Protein AF-A0A527GIJ6-F1 (afdb_monomer)

Radius of gyration: 22.32 Å; Cα contacts (8 Å, |Δi|>4): 358; chains: 1; bounding box: 53×42×67 Å

pLDDT: mean 86.01, std 16.56, range [29.38, 98.44]

Structure (mmCIF, N/CA/C/O backbone):
data_AF-A0A527GIJ6-F1
#
_entry.id   AF-A0A527GIJ6-F1
#
loop_
_atom_site.group_PDB
_atom_site.id
_atom_site.type_symbol
_atom_site.label_atom_id
_atom_site.label_alt_id
_atom_site.label_comp_id
_atom_site.label_asym_id
_atom_site.label_entity_id
_atom_site.label_seq_id
_atom_site.pdbx_PDB_ins_code
_atom_site.Cartn_x
_atom_site.Cartn_y
_atom_site.Cartn_z
_atom_site.occupancy
_atom_site.B_iso_or_equiv
_atom_site.auth_seq_id
_atom_site.auth_comp_id
_atom_site.auth_asym_id
_atom_site.auth_atom_id
_atom_site.pdbx_PDB_model_num
ATOM 1 N N . SER A 1 1 ? 11.544 22.907 30.492 1.00 47.41 1 SER A N 1
ATOM 2 C CA . SER A 1 1 ? 10.461 22.679 29.517 1.00 47.41 1 SER A CA 1
ATOM 3 C C . SER A 1 1 ? 11.012 22.972 28.131 1.00 47.41 1 SER A C 1
ATOM 5 O O . SER A 1 1 ? 11.390 24.111 27.928 1.00 47.41 1 SER A O 1
ATOM 7 N N . GLN A 1 2 ? 11.192 21.934 27.294 1.00 32.53 2 GLN A N 1
ATOM 8 C CA . GLN A 1 2 ? 11.635 21.907 25.867 1.00 32.53 2 GLN A CA 1
ATOM 9 C C . GLN A 1 2 ? 12.484 20.662 25.495 1.00 32.53 2 GLN A C 1
ATOM 11 O O . GLN A 1 2 ? 13.021 20.587 24.397 1.00 32.53 2 GLN A O 1
ATOM 16 N N . ARG A 1 3 ? 12.573 19.634 26.354 1.00 29.38 3 ARG A N 1
ATOM 17 C CA . ARG A 1 3 ? 13.343 18.400 26.074 1.00 29.38 3 ARG A CA 1
ATOM 18 C C . ARG A 1 3 ? 12.518 17.123 25.851 1.00 29.38 3 ARG A C 1
ATOM 20 O O . ARG A 1 3 ? 13.095 16.048 25.809 1.00 29.38 3 ARG A O 1
ATOM 27 N N . SER A 1 4 ? 11.202 17.224 25.661 1.00 37.31 4 SER A N 1
ATOM 28 C CA . SER A 1 4 ? 10.318 16.040 25.656 1.00 37.31 4 SER A CA 1
ATOM 29 C C . SER A 1 4 ? 9.443 15.883 24.407 1.00 37.31 4 SER A C 1
ATOM 31 O O . SER A 1 4 ? 8.419 15.226 24.479 1.00 37.31 4 SER A O 1
ATOM 33 N N . LYS A 1 5 ? 9.815 16.469 23.260 1.00 31.78 5 LYS A N 1
ATOM 34 C CA . LYS A 1 5 ? 9.079 16.271 21.988 1.00 31.78 5 LYS A CA 1
ATOM 35 C C . LYS A 1 5 ? 9.903 15.637 20.859 1.00 31.78 5 LYS A C 1
ATOM 37 O O . LYS A 1 5 ? 9.423 15.553 19.738 1.00 31.78 5 LYS A O 1
ATOM 42 N N . ALA A 1 6 ? 11.126 15.186 21.140 1.00 30.14 6 ALA A N 1
ATOM 43 C CA . ALA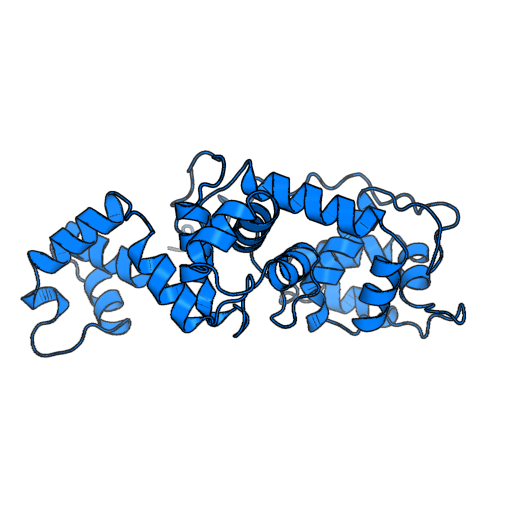 A 1 6 ? 12.019 14.616 20.127 1.00 30.14 6 ALA A CA 1
ATOM 44 C C . ALA A 1 6 ? 12.120 13.078 20.161 1.00 30.14 6 ALA A C 1
ATOM 46 O O . ALA A 1 6 ? 12.771 12.509 19.292 1.00 30.14 6 ALA A O 1
ATOM 47 N N . THR A 1 7 ? 11.487 12.397 21.125 1.00 31.06 7 THR A N 1
ATOM 48 C CA . THR A 1 7 ? 11.769 10.970 21.385 1.00 31.06 7 THR A CA 1
ATOM 49 C C . THR A 1 7 ? 10.651 10.004 20.971 1.00 31.06 7 THR A C 1
ATOM 51 O O . THR A 1 7 ? 10.870 8.802 20.981 1.00 31.06 7 THR A O 1
ATOM 54 N N . GLU A 1 8 ? 9.483 10.479 20.531 1.00 30.47 8 GLU A N 1
ATOM 55 C CA . GLU A 1 8 ? 8.369 9.591 20.128 1.00 30.47 8 GLU A CA 1
ATOM 56 C C . GLU A 1 8 ? 8.255 9.347 18.614 1.00 30.47 8 GLU A C 1
ATOM 58 O O . GLU A 1 8 ? 7.493 8.488 18.187 1.00 30.47 8 GLU A O 1
ATOM 63 N N . ALA A 1 9 ? 9.060 10.018 17.783 1.00 29.44 9 ALA A N 1
ATOM 64 C CA . ALA A 1 9 ? 9.029 9.839 16.325 1.00 29.44 9 ALA A CA 1
ATOM 65 C C . ALA A 1 9 ? 10.059 8.823 15.784 1.00 29.44 9 ALA A C 1
ATOM 67 O O . ALA A 1 9 ? 10.205 8.685 14.572 1.00 29.44 9 ALA A O 1
ATOM 68 N N . GLN A 1 10 ? 10.800 8.121 16.650 1.00 30.56 10 GLN A N 1
ATOM 69 C CA . GLN A 1 10 ? 11.914 7.254 16.229 1.00 30.56 10 GLN A CA 1
ATOM 70 C C . GLN A 1 10 ? 11.666 5.746 16.385 1.00 30.56 10 GLN A C 1
ATOM 72 O O . GLN A 1 10 ? 12.521 4.963 15.985 1.00 30.56 10 GLN A O 1
ATOM 77 N N . HIS A 1 11 ? 10.501 5.306 16.874 1.00 30.59 11 HIS A N 1
ATOM 78 C CA . HIS A 1 11 ? 10.275 3.882 17.175 1.00 30.59 11 HIS A CA 1
ATOM 79 C C . HIS A 1 11 ? 9.484 3.086 16.109 1.00 30.59 11 HIS A C 1
ATOM 81 O O . HIS A 1 11 ? 9.112 1.940 16.346 1.00 30.59 11 HIS A O 1
ATOM 87 N N . LEU A 1 12 ? 9.276 3.654 14.913 1.00 32.75 12 LEU A N 1
ATOM 88 C CA . LEU A 1 12 ? 8.696 2.961 13.744 1.00 32.75 12 LEU A CA 1
ATOM 89 C C . LEU A 1 12 ? 9.644 2.891 12.527 1.00 32.75 12 LEU A C 1
ATOM 91 O O . LEU A 1 12 ? 9.249 2.462 11.449 1.00 32.75 12 LEU A O 1
ATOM 95 N N . LEU A 1 13 ? 10.924 3.251 12.683 1.00 32.59 13 LEU A N 1
ATOM 96 C CA . LEU A 1 13 ? 11.928 3.190 11.603 1.00 32.59 13 LEU A CA 1
ATOM 97 C C . LEU A 1 13 ? 12.611 1.811 11.449 1.00 32.59 13 LEU A C 1
ATOM 99 O O . LEU A 1 13 ? 13.600 1.675 10.729 1.00 32.59 13 LEU A O 1
ATOM 103 N N . GLY A 1 14 ? 12.072 0.777 12.098 1.00 31.88 14 GLY A N 1
ATOM 104 C CA . GLY A 1 14 ? 12.688 -0.547 12.224 1.00 31.88 14 GLY A CA 1
ATOM 105 C C . GLY A 1 14 ? 12.592 -1.477 11.012 1.00 31.88 14 GLY A C 1
ATOM 106 O O . GLY A 1 14 ? 13.098 -2.588 11.093 1.00 31.88 14 GLY A O 1
ATOM 107 N N . VAL A 1 15 ? 11.991 -1.050 9.898 1.00 37.53 15 VAL A N 1
ATOM 108 C CA . VAL A 1 15 ? 12.129 -1.731 8.598 1.00 37.53 15 VAL A CA 1
ATOM 109 C C . VAL A 1 15 ? 12.285 -0.677 7.504 1.00 37.53 15 VAL A C 1
ATOM 111 O O . VAL A 1 15 ? 11.494 -0.568 6.571 1.00 37.53 15 VAL A O 1
ATOM 114 N N . THR A 1 16 ? 13.308 0.166 7.631 1.00 32.50 16 THR A N 1
ATOM 115 C CA . THR A 1 16 ? 13.836 0.823 6.434 1.00 32.50 16 THR A CA 1
ATOM 116 C C . THR A 1 16 ? 14.466 -0.280 5.577 1.00 32.50 16 THR A C 1
ATOM 118 O O . THR A 1 16 ? 15.325 -1.008 6.083 1.00 32.50 16 THR A O 1
ATOM 121 N N . PRO A 1 17 ? 14.046 -0.475 4.310 1.00 39.06 17 PRO A N 1
ATOM 122 C CA . PRO A 1 17 ? 14.784 -1.343 3.407 1.00 39.06 17 PRO A CA 1
ATOM 123 C C . PRO A 1 17 ? 16.226 -0.853 3.422 1.00 39.06 17 PRO A C 1
ATOM 125 O O . PRO A 1 17 ? 16.475 0.338 3.220 1.00 39.06 17 PRO A O 1
ATOM 128 N N . LYS A 1 18 ? 17.162 -1.749 3.736 1.00 32.75 18 LYS A N 1
ATOM 129 C CA . LYS A 1 18 ? 18.592 -1.464 3.683 1.00 32.75 18 LYS A CA 1
ATOM 130 C C . LYS A 1 18 ? 18.876 -0.876 2.301 1.00 32.75 18 LYS A C 1
ATOM 132 O O . LYS A 1 18 ? 18.749 -1.584 1.307 1.00 32.75 18 LYS A O 1
ATOM 137 N N . ILE A 1 19 ? 19.182 0.421 2.244 1.00 39.72 19 ILE A N 1
ATOM 138 C CA . ILE A 1 19 ? 19.511 1.091 0.987 1.00 39.72 19 ILE A CA 1
ATOM 139 C C . ILE A 1 19 ? 20.817 0.457 0.514 1.00 39.72 19 ILE A C 1
ATOM 141 O O . ILE A 1 19 ? 21.872 0.636 1.127 1.00 39.72 19 ILE A O 1
ATOM 145 N N . GLU A 1 20 ? 20.708 -0.374 -0.519 1.00 42.19 20 GLU A N 1
ATOM 146 C CA . GLU A 1 20 ? 21.850 -0.908 -1.247 1.00 42.19 20 GLU A CA 1
ATOM 147 C C . GLU A 1 20 ? 22.724 0.254 -1.759 1.00 42.19 20 GLU A C 1
ATOM 149 O O . GLU A 1 20 ? 22.216 1.362 -1.963 1.00 42.19 20 GLU A O 1
ATOM 154 N N . PRO A 1 21 ? 24.048 0.048 -1.920 1.00 43.47 21 PRO A N 1
ATOM 155 C CA . PRO A 1 21 ? 24.952 1.072 -2.445 1.00 43.47 21 PRO A CA 1
ATOM 156 C C . PRO A 1 21 ? 24.403 1.702 -3.732 1.00 43.47 21 PRO A C 1
ATOM 158 O O . PRO A 1 21 ? 23.656 1.048 -4.456 1.00 43.47 21 PRO A O 1
ATOM 161 N N . ALA A 1 22 ? 24.790 2.962 -3.992 1.00 52.88 22 ALA A N 1
ATOM 162 C CA . ALA A 1 22 ? 24.295 3.783 -5.103 1.00 52.88 22 ALA A CA 1
ATOM 163 C C . ALA A 1 22 ? 24.039 2.940 -6.369 1.00 52.88 22 ALA A C 1
ATOM 165 O O . ALA A 1 22 ? 24.936 2.168 -6.737 1.00 52.88 22 ALA A O 1
ATOM 166 N N . PRO A 1 23 ? 22.848 3.055 -7.001 1.00 54.97 23 PRO A N 1
ATOM 167 C CA . PRO A 1 23 ? 22.459 2.185 -8.103 1.00 54.97 23 PRO A CA 1
ATOM 168 C C . PRO A 1 23 ? 23.575 2.179 -9.140 1.00 54.97 23 PRO A C 1
ATOM 170 O O . PRO A 1 23 ? 23.955 3.233 -9.649 1.00 54.97 23 PRO A O 1
ATOM 173 N N . ARG A 1 24 ? 24.155 1.010 -9.420 1.00 60.31 24 ARG A N 1
ATOM 174 C CA . ARG A 1 24 ? 24.939 0.868 -10.643 1.00 60.31 24 ARG A CA 1
ATOM 175 C C . ARG A 1 24 ? 23.915 0.792 -11.770 1.00 60.31 24 ARG A C 1
ATOM 177 O O . ARG A 1 24 ? 23.144 -0.166 -11.742 1.00 60.31 24 ARG A O 1
ATOM 184 N N . PRO A 1 25 ? 23.898 1.757 -12.707 1.00 66.50 25 PRO A N 1
ATOM 185 C CA . PRO A 1 25 ? 22.927 1.746 -13.789 1.00 66.50 25 PRO A CA 1
ATOM 186 C C . PRO A 1 25 ? 23.021 0.433 -14.554 1.00 66.50 25 PRO A C 1
ATOM 188 O O . PRO A 1 25 ? 24.131 -0.039 -14.845 1.00 66.50 25 PRO A O 1
ATOM 191 N N . SER A 1 26 ? 21.878 -0.156 -14.886 1.00 69.81 26 SER A N 1
ATOM 192 C CA . SER A 1 26 ? 21.863 -1.369 -15.691 1.00 69.81 26 SER A CA 1
ATOM 193 C C . SER A 1 26 ? 22.393 -1.098 -17.100 1.00 69.81 26 SER A C 1
ATOM 195 O O . SER A 1 26 ? 21.892 -0.208 -17.797 1.00 69.81 26 SER A O 1
ATOM 197 N N . PRO A 1 27 ? 23.381 -1.873 -17.587 1.00 68.56 27 PRO A N 1
ATOM 198 C CA . PRO A 1 27 ? 23.822 -1.749 -18.966 1.00 68.56 27 PRO A CA 1
ATOM 199 C C . PRO A 1 27 ? 22.666 -2.097 -19.914 1.00 68.56 27 PRO A C 1
ATOM 201 O O . PRO A 1 27 ? 22.163 -3.218 -19.903 1.00 68.56 27 PRO A O 1
ATOM 204 N N . GLY A 1 28 ? 22.260 -1.144 -20.756 1.00 79.50 28 GLY A N 1
ATOM 205 C CA . GLY A 1 28 ? 21.300 -1.393 -21.836 1.00 79.50 28 GLY A CA 1
ATOM 206 C C . GLY A 1 28 ? 19.825 -1.421 -21.429 1.00 79.50 28 GLY A C 1
ATOM 207 O O . GLY A 1 28 ? 19.026 -1.994 -22.168 1.00 79.50 28 GLY A O 1
ATOM 208 N N . ILE A 1 29 ? 19.445 -0.815 -20.296 1.00 89.88 29 ILE A N 1
ATOM 209 C CA . ILE A 1 29 ? 18.028 -0.574 -19.993 1.00 89.88 29 ILE A CA 1
ATOM 210 C C . ILE A 1 29 ? 17.414 0.374 -21.036 1.00 89.88 29 ILE A C 1
ATOM 212 O O . ILE A 1 29 ? 17.979 1.410 -21.392 1.00 89.88 29 ILE A O 1
ATOM 216 N N . THR A 1 30 ? 16.251 0.000 -21.552 1.00 91.38 30 THR A N 1
ATOM 217 C CA . THR A 1 30 ? 15.462 0.759 -22.528 1.00 91.38 30 THR A CA 1
ATOM 218 C C . THR A 1 30 ? 14.009 0.801 -22.071 1.00 91.38 30 THR A C 1
ATOM 220 O O . THR A 1 30 ? 13.648 0.194 -21.067 1.00 91.38 30 THR A O 1
ATOM 223 N N . TRP A 1 31 ? 13.143 1.518 -22.787 1.00 91.56 31 TRP A N 1
ATOM 224 C CA . TRP A 1 31 ? 11.742 1.648 -22.378 1.00 91.56 31 TRP A CA 1
ATOM 225 C C . TRP A 1 31 ? 10.968 0.314 -22.396 1.00 91.56 31 TRP A C 1
ATOM 227 O O . TRP A 1 31 ? 9.979 0.189 -21.675 1.00 91.56 31 TRP A O 1
ATOM 237 N N . ASN A 1 32 ? 11.413 -0.677 -23.183 1.00 91.50 32 ASN A N 1
ATOM 238 C CA . ASN A 1 32 ? 10.747 -1.972 -23.359 1.00 91.50 32 ASN A CA 1
ATOM 239 C C . ASN A 1 32 ? 11.660 -3.203 -23.235 1.00 91.50 32 ASN A C 1
ATOM 241 O O . ASN A 1 32 ? 11.289 -4.288 -23.686 1.00 91.50 32 ASN A O 1
ATOM 245 N N . GLY A 1 33 ? 12.856 -3.055 -22.676 1.00 90.81 33 GLY A N 1
ATOM 246 C CA . GLY A 1 33 ? 13.803 -4.156 -22.581 1.00 90.81 33 GLY A CA 1
ATOM 247 C C . GLY A 1 33 ? 15.040 -3.804 -21.771 1.00 90.81 33 GLY A C 1
ATOM 248 O O . GLY A 1 33 ? 15.299 -2.640 -21.477 1.00 90.81 33 GLY A O 1
ATOM 249 N N . GLY A 1 34 ? 15.830 -4.826 -21.456 1.00 91.75 34 GLY A N 1
ATOM 250 C CA . GLY A 1 34 ? 16.886 -4.752 -20.449 1.00 91.75 34 GLY A CA 1
ATOM 251 C C . GLY A 1 34 ? 16.426 -5.378 -19.132 1.00 91.75 34 GLY A C 1
ATOM 252 O O . GLY A 1 34 ? 15.271 -5.770 -18.978 1.00 91.75 34 GLY A O 1
ATOM 253 N N . SER A 1 35 ? 17.357 -5.543 -18.196 1.00 93.12 35 SER A N 1
ATOM 254 C CA . SER A 1 35 ? 17.056 -6.019 -16.842 1.00 93.12 35 SER A CA 1
ATOM 255 C C . SER A 1 35 ? 17.309 -4.901 -15.854 1.00 93.12 35 SER A C 1
ATOM 257 O O . SER A 1 35 ? 18.302 -4.194 -15.984 1.00 93.12 35 SER A O 1
ATOM 259 N N . LEU A 1 36 ? 16.422 -4.753 -14.881 1.00 95.06 36 LEU A N 1
ATOM 260 C CA . LEU A 1 36 ? 16.586 -3.798 -13.802 1.00 95.06 36 LEU A CA 1
ATOM 261 C C . LEU A 1 36 ? 17.374 -4.436 -12.656 1.00 95.06 36 LEU A C 1
ATOM 263 O O . LEU A 1 36 ? 17.172 -5.600 -12.306 1.00 95.06 36 LEU A O 1
ATOM 267 N N . THR A 1 37 ? 18.255 -3.657 -12.045 1.00 94.94 37 THR A N 1
ATOM 268 C CA . THR A 1 37 ? 18.837 -3.973 -10.742 1.00 94.94 37 THR A CA 1
ATOM 269 C C . THR A 1 37 ? 17.781 -3.866 -9.642 1.00 94.94 37 THR A C 1
ATOM 271 O O . THR A 1 37 ? 16.761 -3.194 -9.795 1.00 94.94 37 THR A O 1
ATOM 274 N N . THR A 1 38 ? 18.048 -4.462 -8.478 1.00 93.69 38 THR A N 1
ATOM 275 C CA . THR A 1 38 ? 17.203 -4.308 -7.282 1.00 93.69 38 THR A CA 1
ATOM 276 C C . THR A 1 38 ? 16.974 -2.836 -6.918 1.00 93.69 38 THR A C 1
ATOM 278 O O . THR A 1 38 ? 15.859 -2.451 -6.566 1.00 93.69 38 THR A O 1
ATOM 281 N N . ALA A 1 39 ? 18.001 -1.992 -7.049 1.00 94.50 39 ALA A N 1
ATOM 282 C CA . ALA A 1 39 ? 17.898 -0.565 -6.762 1.00 94.50 39 ALA A CA 1
ATOM 283 C C . ALA A 1 39 ? 16.966 0.162 -7.751 1.00 94.50 39 ALA A C 1
ATOM 285 O O . ALA A 1 39 ? 16.105 0.934 -7.325 1.00 94.50 39 ALA A O 1
ATOM 286 N N . GLU A 1 40 ? 17.078 -0.116 -9.053 1.00 96.62 40 GLU A N 1
ATOM 287 C CA . GLU A 1 40 ? 16.180 0.447 -10.072 1.00 96.62 40 GLU A CA 1
ATOM 288 C C . GLU A 1 40 ? 14.740 -0.067 -9.892 1.00 96.62 40 GLU A C 1
ATOM 290 O O . GLU A 1 40 ? 13.796 0.720 -9.969 1.00 96.62 40 GLU A O 1
ATOM 295 N N . LEU A 1 41 ? 14.555 -1.354 -9.565 1.00 96.88 41 LEU A N 1
ATOM 296 C CA . LEU A 1 41 ? 13.245 -1.930 -9.233 1.00 96.88 41 LEU A CA 1
ATOM 297 C C . LEU A 1 41 ? 12.604 -1.221 -8.035 1.00 96.88 41 LEU A C 1
ATOM 299 O O . LEU A 1 41 ? 11.425 -0.870 -8.087 1.00 96.88 41 LEU A O 1
ATOM 303 N N . GLN A 1 42 ? 13.378 -0.949 -6.981 1.00 95.94 42 GLN A N 1
ATOM 304 C CA . GLN A 1 42 ? 12.901 -0.212 -5.813 1.00 95.94 42 GLN A CA 1
ATOM 305 C C . GLN A 1 42 ? 12.515 1.231 -6.169 1.00 95.94 42 GLN A C 1
ATOM 307 O O . GLN A 1 42 ? 11.478 1.707 -5.700 1.00 95.94 42 GLN A O 1
ATOM 312 N N . ILE A 1 43 ? 13.297 1.917 -7.012 1.00 96.88 43 ILE A N 1
ATOM 313 C CA . ILE A 1 43 ? 12.953 3.257 -7.511 1.00 96.88 43 ILE A CA 1
ATOM 314 C C . ILE A 1 43 ? 11.617 3.195 -8.258 1.00 96.88 43 ILE A C 1
ATOM 316 O O . ILE A 1 43 ? 10.678 3.889 -7.869 1.00 96.88 43 ILE A O 1
ATOM 320 N N . VAL A 1 44 ? 11.485 2.329 -9.268 1.00 95.88 44 VAL A N 1
ATOM 321 C CA . VAL A 1 44 ? 10.256 2.197 -10.074 1.00 95.88 44 VAL A CA 1
ATOM 322 C C . VAL A 1 44 ? 9.050 1.841 -9.200 1.00 95.88 44 VAL A C 1
ATOM 324 O O . VAL A 1 44 ? 7.992 2.454 -9.335 1.00 95.88 44 VAL A O 1
ATOM 327 N N . ALA A 1 45 ? 9.205 0.921 -8.246 1.00 94.19 45 ALA A N 1
ATOM 328 C CA . ALA A 1 45 ? 8.133 0.523 -7.337 1.00 94.19 45 ALA A CA 1
ATOM 329 C C . ALA A 1 45 ? 7.656 1.667 -6.426 1.00 94.19 45 ALA A C 1
ATOM 331 O O . ALA A 1 45 ? 6.469 1.741 -6.095 1.00 94.19 45 ALA A O 1
ATOM 332 N N . VAL A 1 46 ? 8.553 2.555 -5.984 1.00 94.00 46 VAL A N 1
ATOM 333 C CA . VAL A 1 46 ? 8.171 3.762 -5.233 1.00 94.00 46 VAL A CA 1
ATOM 334 C C . VAL A 1 46 ? 7.509 4.777 -6.160 1.00 94.00 46 VAL A C 1
ATOM 336 O O . VAL A 1 46 ? 6.441 5.280 -5.826 1.00 94.00 46 VAL A O 1
ATOM 339 N N . LEU A 1 47 ? 8.074 5.038 -7.341 1.00 94.44 47 LEU A N 1
ATOM 340 C CA . LEU A 1 47 ? 7.482 5.969 -8.306 1.00 94.44 47 LEU A CA 1
ATOM 341 C C . LEU A 1 47 ? 6.063 5.549 -8.720 1.00 94.44 47 LEU A C 1
ATOM 343 O O . LEU A 1 47 ? 5.181 6.400 -8.786 1.00 94.44 47 LEU A O 1
ATOM 347 N N . ASN A 1 48 ? 5.813 4.249 -8.918 1.00 92.81 48 ASN A N 1
ATOM 348 C CA . ASN A 1 48 ? 4.478 3.718 -9.203 1.00 92.81 48 ASN A CA 1
ATOM 349 C C . ASN A 1 48 ? 3.467 4.052 -8.096 1.00 92.81 48 ASN A C 1
ATOM 351 O O . ASN A 1 48 ? 2.357 4.484 -8.390 1.00 92.81 48 ASN A O 1
ATOM 355 N N . ARG A 1 49 ? 3.861 3.926 -6.824 1.00 89.19 49 ARG A N 1
ATOM 356 C CA . ARG A 1 49 ? 2.999 4.256 -5.674 1.00 89.19 49 ARG A CA 1
ATOM 357 C C . ARG A 1 49 ? 2.720 5.751 -5.523 1.00 89.19 49 ARG A C 1
ATOM 359 O O . ARG A 1 49 ? 1.717 6.100 -4.916 1.00 89.19 49 ARG A O 1
ATOM 366 N N . HIS A 1 50 ? 3.582 6.605 -6.070 1.00 90.94 50 HIS A N 1
ATOM 367 C CA . HIS A 1 50 ? 3.468 8.068 -6.029 1.00 90.94 50 HIS A CA 1
ATOM 368 C C . HIS A 1 50 ? 3.140 8.659 -7.407 1.00 90.94 50 HIS A C 1
ATOM 370 O O . HIS A 1 50 ? 3.618 9.735 -7.773 1.00 90.94 50 HIS A O 1
ATOM 376 N N . LYS A 1 51 ? 2.343 7.961 -8.224 1.00 89.38 51 LYS A N 1
ATOM 377 C CA . LYS A 1 51 ? 1.914 8.471 -9.541 1.00 89.38 51 LYS A CA 1
ATOM 378 C C . LYS A 1 51 ? 1.087 9.752 -9.455 1.00 89.38 51 LYS A C 1
ATOM 380 O O . LYS A 1 51 ? 1.085 10.522 -10.411 1.00 89.38 51 LYS A O 1
ATOM 385 N N . ASP A 1 52 ? 0.440 10.009 -8.323 1.00 87.44 52 ASP A N 1
ATOM 386 C CA . ASP A 1 52 ? -0.217 11.281 -7.999 1.00 87.44 52 ASP A CA 1
ATOM 387 C C . ASP A 1 52 ? 0.767 12.465 -7.958 1.00 87.44 52 ASP A C 1
ATOM 389 O O . ASP A 1 52 ? 0.374 13.607 -8.172 1.00 87.44 52 ASP A O 1
ATOM 393 N N . GLN A 1 53 ? 2.060 12.191 -7.760 1.00 90.75 53 GLN A N 1
ATOM 394 C CA . GLN A 1 53 ? 3.139 13.180 -7.737 1.00 90.75 53 GLN A CA 1
ATOM 395 C C . GLN A 1 53 ? 3.779 13.405 -9.116 1.00 90.75 53 GLN A C 1
ATOM 397 O O . GLN A 1 53 ? 4.766 14.138 -9.228 1.00 90.75 53 GLN A O 1
ATOM 402 N N . CYS A 1 54 ? 3.253 12.764 -10.164 1.00 90.19 54 CYS A N 1
ATOM 403 C CA . CYS A 1 54 ? 3.650 13.024 -11.543 1.00 90.19 54 CYS A CA 1
ATOM 404 C C . CYS A 1 54 ? 2.959 14.288 -12.097 1.00 90.19 54 CYS A C 1
ATOM 406 O O . CYS A 1 54 ? 1.829 14.590 -11.719 1.00 90.19 54 CYS A O 1
ATOM 408 N N . PRO A 1 55 ? 3.574 14.992 -13.067 1.00 93.69 55 PRO A N 1
ATOM 409 C CA . PRO A 1 55 ? 4.814 14.638 -13.755 1.00 93.69 55 PRO A CA 1
ATOM 410 C C . PRO A 1 55 ? 6.084 14.953 -12.953 1.00 93.69 55 PRO A C 1
ATOM 412 O O . PRO A 1 55 ? 6.182 15.984 -12.295 1.00 93.69 55 PRO A O 1
ATOM 415 N N . LEU A 1 56 ? 7.099 14.098 -13.091 1.00 94.44 56 LEU A N 1
ATOM 416 C CA . LEU A 1 56 ? 8.449 14.345 -12.581 1.00 94.44 56 LEU A CA 1
ATOM 417 C C . LEU A 1 56 ? 9.324 14.873 -13.715 1.00 94.44 56 LEU A C 1
ATOM 419 O O . LEU A 1 56 ? 9.595 14.149 -14.671 1.00 94.44 56 LEU A O 1
ATOM 423 N N . THR A 1 57 ? 9.769 16.127 -13.636 1.00 94.81 57 THR A N 1
ATOM 424 C CA . THR A 1 57 ? 10.679 16.699 -14.642 1.00 94.81 57 THR A CA 1
ATOM 425 C C . THR A 1 57 ? 12.124 16.583 -14.183 1.00 94.81 57 THR A C 1
ATOM 427 O O . THR A 1 57 ? 12.404 16.798 -13.006 1.00 94.81 57 THR A O 1
ATOM 430 N N . TRP A 1 58 ? 13.050 16.305 -15.106 1.00 93.50 58 TRP A N 1
ATOM 431 C CA . TRP A 1 58 ? 14.474 16.154 -14.774 1.00 93.50 58 TRP A CA 1
ATOM 432 C C . TRP A 1 58 ? 15.022 17.384 -14.039 1.00 93.50 58 TRP A C 1
ATOM 434 O O . TRP A 1 58 ? 15.713 17.272 -13.029 1.00 93.50 58 TRP A O 1
ATOM 444 N N . LYS A 1 59 ? 14.643 18.578 -14.512 1.00 91.06 59 LYS A N 1
ATOM 445 C CA . LYS A 1 59 ? 15.087 19.865 -13.959 1.00 91.06 59 LYS A CA 1
ATOM 446 C C . LYS A 1 59 ? 14.596 20.110 -12.531 1.00 91.06 59 LYS A C 1
ATOM 448 O O . LYS A 1 59 ? 15.286 20.789 -11.784 1.00 91.06 59 LYS A O 1
ATOM 453 N N . SER A 1 60 ? 13.434 19.569 -12.159 1.00 90.94 60 SER A N 1
ATOM 454 C CA . SER A 1 60 ? 12.811 19.798 -10.850 1.00 90.94 60 SER A CA 1
ATOM 455 C C . SER A 1 60 ? 13.049 18.665 -9.850 1.00 90.94 60 SER A C 1
ATOM 457 O O . SER A 1 60 ? 12.496 18.715 -8.753 1.00 90.94 60 SER A O 1
ATOM 459 N N . LEU A 1 61 ? 13.824 17.627 -10.198 1.00 93.94 61 LEU A N 1
ATOM 460 C CA . LEU A 1 61 ? 14.073 16.505 -9.284 1.00 93.94 61 LEU A CA 1
ATOM 461 C C . LEU A 1 61 ? 14.773 16.970 -8.000 1.00 93.94 61 LEU A C 1
ATOM 463 O O . LEU A 1 61 ? 14.366 16.565 -6.915 1.00 93.94 61 LEU A O 1
ATOM 467 N N . THR A 1 62 ? 15.762 17.865 -8.107 1.00 94.00 62 THR A N 1
ATOM 468 C CA . THR A 1 62 ? 16.480 18.407 -6.939 1.00 94.00 62 THR A CA 1
ATOM 469 C C . THR A 1 62 ? 15.542 19.173 -6.017 1.00 94.00 62 THR A C 1
ATOM 471 O O . THR A 1 62 ? 15.527 18.924 -4.814 1.00 94.00 62 THR A O 1
ATOM 474 N N . ASP A 1 63 ? 14.721 20.060 -6.578 1.00 95.12 63 ASP A N 1
ATOM 475 C CA . ASP A 1 63 ? 13.774 20.856 -5.797 1.00 95.12 63 ASP A CA 1
ATOM 476 C C . ASP A 1 63 ? 12.753 19.951 -5.107 1.00 95.12 63 ASP A C 1
ATOM 478 O O . ASP A 1 63 ? 12.520 20.078 -3.906 1.00 95.12 63 ASP A O 1
ATOM 482 N N . LYS A 1 64 ? 12.224 18.952 -5.827 1.00 93.81 64 LYS A N 1
ATOM 483 C CA . LYS A 1 64 ? 11.275 17.991 -5.258 1.00 93.81 64 LYS A CA 1
ATOM 484 C C . LYS A 1 64 ? 11.908 17.125 -4.165 1.00 93.81 64 LYS A C 1
ATOM 486 O O . LYS A 1 64 ? 11.247 16.835 -3.172 1.00 93.81 64 LYS A O 1
ATOM 491 N N . ALA A 1 65 ? 13.174 16.727 -4.302 1.00 93.06 65 ALA A N 1
ATOM 492 C CA . ALA A 1 65 ? 13.896 16.004 -3.254 1.00 93.06 65 ALA A CA 1
ATOM 493 C C . ALA A 1 65 ? 14.169 16.881 -2.016 1.00 93.06 65 ALA A C 1
ATOM 495 O O .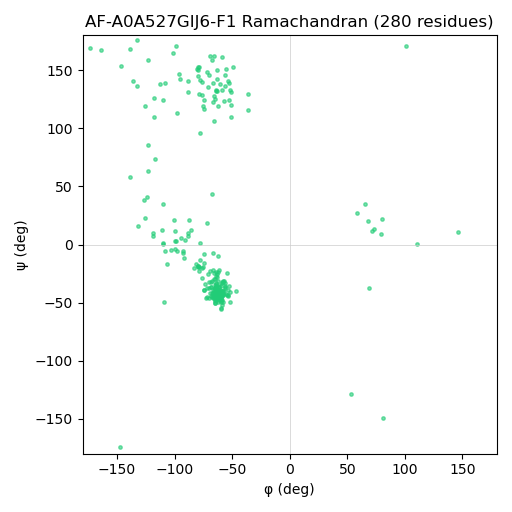 ALA A 1 65 ? 14.172 16.383 -0.889 1.00 93.06 65 ALA A O 1
ATOM 496 N N . ASN A 1 66 ? 14.366 18.185 -2.198 1.00 94.00 66 ASN A N 1
ATOM 497 C CA . ASN A 1 66 ? 14.619 19.116 -1.098 1.00 94.00 66 ASN A CA 1
ATOM 498 C C . ASN A 1 66 ? 13.339 19.594 -0.399 1.00 94.00 66 ASN A C 1
ATOM 500 O O . ASN A 1 66 ? 13.409 19.994 0.762 1.00 94.00 66 ASN A O 1
ATOM 504 N N . ASP A 1 67 ? 12.180 19.492 -1.049 1.00 95.31 67 ASP A N 1
ATOM 505 C CA . ASP A 1 67 ? 10.888 19.847 -0.463 1.00 95.31 67 ASP A CA 1
ATOM 506 C C . ASP A 1 67 ? 10.620 19.044 0.838 1.00 95.31 67 ASP A C 1
ATOM 508 O O . ASP A 1 67 ? 10.680 17.803 0.833 1.00 95.31 67 ASP A O 1
ATOM 512 N N . PRO A 1 68 ? 10.359 19.712 1.981 1.00 93.62 68 PRO A N 1
ATOM 513 C CA . PRO A 1 68 ? 10.004 19.051 3.238 1.00 93.62 68 PRO A CA 1
ATOM 514 C C . PR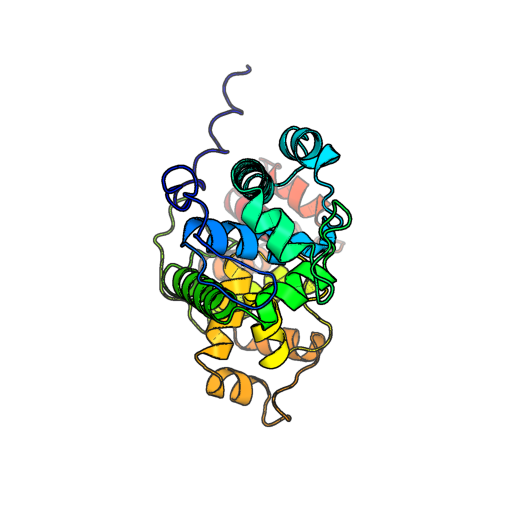O A 1 68 ? 8.691 18.261 3.180 1.00 93.62 68 PRO A C 1
ATOM 516 O O . PRO A 1 68 ? 8.522 17.326 3.958 1.00 93.62 68 PRO A O 1
ATOM 519 N N . SER A 1 69 ? 7.775 18.630 2.282 1.00 93.69 69 SER A N 1
ATOM 520 C CA . SER A 1 69 ? 6.485 17.961 2.094 1.00 93.69 69 SER A CA 1
ATOM 521 C C . SER A 1 69 ? 6.578 16.700 1.231 1.00 93.69 69 SER A C 1
ATOM 523 O O . SER A 1 69 ? 5.679 15.861 1.280 1.00 93.69 69 SER A O 1
ATOM 525 N N . THR A 1 70 ? 7.671 16.516 0.478 1.00 92.50 70 THR A N 1
ATOM 526 C CA . THR A 1 70 ? 7.887 15.289 -0.296 1.00 92.50 70 THR A CA 1
ATOM 527 C C . THR A 1 70 ? 8.043 14.094 0.652 1.00 92.50 70 THR A C 1
ATOM 529 O O . THR A 1 70 ? 8.952 14.107 1.492 1.00 92.50 70 THR A O 1
ATOM 532 N N . PRO A 1 71 ? 7.229 13.029 0.488 1.00 91.25 71 PRO A N 1
ATOM 533 C CA . PRO A 1 71 ? 7.321 11.828 1.309 1.00 91.25 71 PRO A CA 1
ATOM 534 C C . PRO A 1 71 ? 8.748 11.252 1.347 1.00 91.25 71 PRO A C 1
ATOM 536 O O . PRO A 1 71 ? 9.405 11.207 0.303 1.00 91.25 71 PRO A O 1
ATOM 539 N N . PRO A 1 72 ? 9.251 10.791 2.511 1.00 92.94 72 PRO A N 1
ATOM 540 C CA . PRO A 1 72 ? 10.637 10.331 2.644 1.00 92.94 72 PRO A CA 1
ATOM 541 C C . PRO A 1 72 ? 11.039 9.215 1.669 1.00 92.94 72 PRO A C 1
ATOM 543 O O . PRO A 1 72 ? 12.159 9.212 1.162 1.00 92.94 72 PRO A O 1
ATOM 546 N N . ASP A 1 73 ? 10.128 8.289 1.368 1.00 92.69 73 ASP A N 1
ATOM 547 C CA . ASP A 1 73 ? 10.360 7.215 0.400 1.00 92.69 73 ASP A CA 1
ATOM 548 C C . ASP A 1 73 ? 10.464 7.753 -1.032 1.00 92.69 73 ASP A C 1
ATOM 550 O O . ASP A 1 73 ? 11.396 7.401 -1.756 1.00 92.69 73 ASP A O 1
ATOM 554 N N . LEU A 1 74 ? 9.567 8.664 -1.423 1.00 94.44 74 LEU A N 1
ATOM 555 C CA . LEU A 1 74 ? 9.637 9.339 -2.718 1.00 94.44 74 LEU A CA 1
ATOM 556 C C . LEU A 1 74 ? 10.916 10.172 -2.849 1.00 94.44 74 LEU A C 1
ATOM 558 O O . LEU A 1 74 ? 11.539 10.178 -3.907 1.00 94.44 74 LEU A O 1
ATOM 562 N N . LYS A 1 75 ? 11.343 10.838 -1.773 1.00 96.00 75 LYS A N 1
ATOM 563 C CA . LYS A 1 75 ? 12.601 11.591 -1.726 1.00 96.00 75 LYS A CA 1
ATOM 564 C C . LYS A 1 75 ? 13.800 10.696 -2.031 1.00 96.00 75 LYS A C 1
ATOM 566 O O . LYS A 1 75 ? 14.595 11.035 -2.904 1.00 96.00 75 LYS A O 1
ATOM 571 N N . ALA A 1 76 ? 13.890 9.542 -1.372 1.00 95.44 76 ALA A N 1
ATOM 572 C CA . ALA A 1 76 ? 14.950 8.569 -1.619 1.00 95.44 76 ALA A CA 1
ATOM 573 C C . ALA A 1 76 ? 14.910 8.026 -3.059 1.00 95.44 76 ALA A C 1
ATOM 575 O O . ALA A 1 76 ? 15.949 7.938 -3.713 1.00 95.44 76 ALA A O 1
ATOM 576 N N . ALA A 1 77 ? 13.719 7.726 -3.590 1.00 96.50 77 ALA A N 1
ATOM 577 C CA . ALA A 1 77 ? 13.566 7.269 -4.971 1.00 96.50 77 ALA A CA 1
ATOM 578 C C . ALA A 1 77 ? 13.984 8.339 -5.992 1.00 96.50 77 ALA A C 1
ATOM 580 O O . ALA A 1 77 ? 14.671 8.018 -6.957 1.00 96.50 77 ALA A O 1
ATOM 581 N N . ILE A 1 78 ? 13.634 9.610 -5.764 1.00 96.50 78 ILE A N 1
ATOM 582 C CA . ILE A 1 78 ? 14.068 10.730 -6.608 1.00 96.50 78 ILE A CA 1
ATOM 583 C C . ILE A 1 78 ? 15.590 10.881 -6.558 1.00 96.50 78 ILE A C 1
ATOM 585 O O . ILE A 1 78 ? 16.212 11.015 -7.606 1.00 96.50 78 ILE A O 1
ATOM 589 N N . GLN A 1 79 ? 16.202 10.815 -5.374 1.00 95.56 79 GLN A N 1
ATOM 590 C CA . GLN A 1 79 ? 17.660 10.891 -5.235 1.00 95.56 79 GLN A CA 1
ATOM 591 C C . GLN A 1 79 ? 18.365 9.746 -5.970 1.00 95.56 79 GLN A C 1
ATOM 593 O O . GLN A 1 79 ? 19.352 9.984 -6.661 1.00 95.56 79 GLN A O 1
ATOM 598 N N . GLY A 1 80 ? 17.838 8.520 -5.876 1.00 94.69 80 GLY A N 1
ATOM 599 C CA . GLY A 1 80 ? 18.329 7.383 -6.656 1.00 94.69 80 GLY A CA 1
ATOM 600 C C . GLY A 1 80 ? 18.190 7.615 -8.162 1.00 94.69 80 GLY A C 1
ATOM 601 O O . GLY A 1 80 ? 19.152 7.446 -8.904 1.00 94.69 80 GLY A O 1
ATOM 602 N N . LEU A 1 81 ? 17.029 8.104 -8.603 1.00 95.12 81 LEU A N 1
ATOM 603 C CA . LEU A 1 81 ? 16.748 8.422 -10.004 1.00 95.12 81 LEU A CA 1
ATOM 604 C C . LEU A 1 81 ? 17.664 9.526 -10.562 1.00 95.12 81 LEU A C 1
ATOM 606 O O . LEU A 1 81 ? 18.005 9.505 -11.739 1.00 95.12 81 LEU A O 1
ATOM 610 N N . GLN A 1 82 ? 18.100 10.481 -9.736 1.00 93.62 82 GLN A N 1
ATOM 611 C CA . GLN A 1 82 ? 19.068 11.511 -10.140 1.00 93.62 8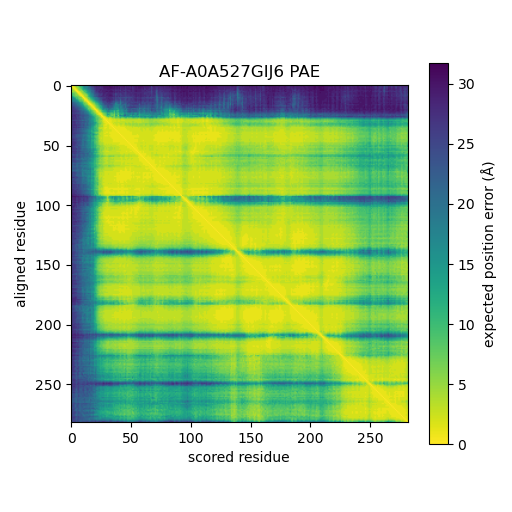2 GLN A CA 1
ATOM 612 C C . GLN A 1 82 ? 20.464 10.943 -10.413 1.00 93.62 82 GLN A C 1
ATOM 614 O O . GLN A 1 82 ? 21.182 11.480 -11.256 1.00 93.62 82 GLN A O 1
ATOM 619 N N . GLN A 1 83 ? 20.851 9.876 -9.709 1.00 93.38 83 GLN A N 1
ATOM 620 C CA . GLN A 1 83 ? 22.109 9.165 -9.959 1.00 93.38 83 GLN A CA 1
ATOM 621 C C . GLN A 1 83 ? 22.001 8.217 -11.161 1.00 93.38 83 GLN A C 1
ATOM 623 O O . GLN A 1 83 ? 23.016 7.867 -11.760 1.00 93.38 83 GLN A O 1
ATOM 628 N N . ASP A 1 84 ? 20.777 7.852 -11.548 1.00 93.50 84 ASP A N 1
ATOM 629 C CA . ASP A 1 84 ? 20.485 6.949 -12.655 1.00 93.50 84 ASP A CA 1
ATOM 630 C C . ASP A 1 84 ? 19.695 7.641 -13.774 1.00 93.50 84 ASP A C 1
ATOM 632 O O . ASP A 1 84 ? 18.497 7.432 -13.997 1.00 93.50 84 ASP A O 1
ATOM 636 N N . SER A 1 85 ? 20.402 8.496 -14.516 1.00 90.88 85 SER A N 1
ATOM 637 C CA . SER A 1 85 ? 19.814 9.152 -15.686 1.00 90.88 85 SER A CA 1
ATOM 638 C C . SER A 1 85 ? 19.317 8.145 -16.731 1.00 90.88 85 SER A C 1
ATOM 640 O O . SER A 1 85 ? 18.299 8.403 -17.372 1.00 90.88 85 SER A O 1
ATOM 642 N N . GLY A 1 86 ? 19.975 6.986 -16.864 1.00 92.06 86 GLY A N 1
ATOM 643 C CA . GLY A 1 86 ? 19.587 5.926 -17.795 1.00 92.06 86 GLY A CA 1
ATOM 644 C C . GLY A 1 86 ? 18.176 5.422 -17.516 1.00 92.06 86 GLY A C 1
ATOM 645 O O . GLY A 1 86 ? 17.346 5.414 -18.426 1.00 92.06 86 GLY A O 1
ATOM 646 N N . LEU A 1 87 ? 17.870 5.120 -16.252 1.00 95.12 87 LEU A N 1
ATOM 647 C CA . LEU A 1 87 ? 16.526 4.747 -15.817 1.00 95.12 87 LEU A CA 1
ATOM 648 C C . LEU A 1 87 ? 15.501 5.858 -16.092 1.00 95.12 87 LEU A C 1
ATOM 650 O O . LEU A 1 87 ? 14.425 5.583 -16.625 1.00 95.12 87 LEU A O 1
ATOM 654 N N . PHE A 1 88 ? 15.822 7.122 -15.786 1.00 95.06 88 PHE A N 1
ATOM 655 C CA . PHE A 1 88 ? 14.905 8.237 -16.059 1.00 95.06 88 PHE A CA 1
ATOM 656 C C . PHE A 1 88 ? 14.561 8.346 -17.549 1.00 95.06 88 PHE A C 1
ATOM 658 O O . PHE A 1 88 ? 13.389 8.466 -17.921 1.00 95.06 88 PHE A O 1
ATOM 665 N N . TYR A 1 89 ? 15.583 8.292 -18.407 1.00 92.12 89 TYR A N 1
ATOM 666 C CA . TYR A 1 89 ? 15.404 8.331 -19.853 1.00 92.12 89 TYR A CA 1
ATOM 667 C C . TYR A 1 89 ? 14.642 7.100 -20.344 1.00 92.12 89 TYR A C 1
ATOM 669 O O . TYR A 1 89 ? 13.723 7.263 -21.144 1.00 92.12 89 TYR A O 1
ATOM 677 N N . ALA A 1 90 ? 14.944 5.900 -19.849 1.00 93.62 90 ALA A N 1
ATOM 678 C CA . ALA A 1 90 ? 14.247 4.673 -20.227 1.00 93.62 90 ALA A CA 1
ATOM 679 C C . ALA A 1 90 ? 12.747 4.740 -19.899 1.00 93.62 90 ALA A C 1
ATOM 681 O O . ALA A 1 90 ? 11.922 4.438 -20.759 1.00 93.62 90 ALA A O 1
ATOM 682 N N . ILE A 1 91 ? 12.378 5.230 -18.711 1.00 94.44 91 ILE A N 1
ATOM 683 C CA . ILE A 1 91 ? 10.971 5.430 -18.343 1.00 94.44 91 ILE A CA 1
ATOM 684 C C . ILE A 1 91 ? 10.328 6.500 -19.239 1.00 94.44 91 ILE A C 1
ATOM 686 O O . ILE A 1 91 ? 9.243 6.286 -19.772 1.00 94.44 91 ILE A O 1
ATOM 690 N N . GLY A 1 92 ? 10.976 7.650 -19.439 1.00 91.88 92 GLY A N 1
ATOM 691 C CA . GLY A 1 92 ? 10.376 8.778 -20.162 1.00 91.88 92 GLY A CA 1
ATOM 692 C C . GLY A 1 92 ? 10.354 8.666 -21.695 1.00 91.88 92 GLY A C 1
ATOM 693 O O . GLY A 1 92 ? 9.659 9.453 -22.329 1.00 91.88 92 GLY A O 1
ATOM 694 N N . SER A 1 93 ? 11.093 7.733 -22.307 1.00 87.56 93 SER A N 1
ATOM 695 C CA . SER A 1 93 ? 11.286 7.634 -23.773 1.00 87.56 93 SER A CA 1
ATOM 696 C C . SER A 1 93 ? 10.229 6.807 -24.524 1.00 87.56 93 SER A C 1
ATOM 698 O O . SER A 1 93 ? 10.510 6.293 -25.604 1.00 87.56 93 SER A O 1
ATOM 700 N N . GLN A 1 94 ? 9.047 6.622 -23.931 1.00 78.62 94 GLN A N 1
ATOM 701 C CA . GLN A 1 94 ? 7.983 5.706 -24.368 1.00 78.62 94 GLN A CA 1
ATOM 702 C C . GLN A 1 94 ? 7.824 5.585 -25.897 1.00 78.62 94 GLN A C 1
ATOM 704 O O . GLN A 1 94 ? 7.396 6.532 -26.549 1.00 78.62 94 GLN A O 1
ATOM 709 N N . GLY A 1 95 ? 8.078 4.395 -26.456 1.00 64.75 95 GLY A N 1
ATOM 710 C CA . GLY A 1 95 ? 7.729 4.001 -27.832 1.00 64.75 95 GLY A CA 1
ATOM 711 C C . GLY A 1 95 ? 8.495 4.687 -28.974 1.00 64.75 95 GLY A C 1
ATOM 712 O O . GLY A 1 95 ? 8.818 4.029 -29.960 1.00 64.75 95 GLY A O 1
ATOM 713 N N . ASP A 1 96 ? 8.808 5.978 -28.854 1.00 70.62 96 ASP A N 1
ATOM 714 C CA . ASP A 1 96 ? 9.503 6.790 -29.860 1.00 70.62 96 ASP A CA 1
ATOM 715 C C . ASP A 1 96 ? 11.002 6.976 -29.566 1.00 70.62 96 ASP A C 1
ATOM 717 O O . ASP A 1 96 ? 11.730 7.571 -30.366 1.00 70.62 96 ASP A O 1
ATOM 721 N N . GLY A 1 97 ? 11.472 6.459 -28.425 1.00 70.38 97 GLY A N 1
ATOM 722 C CA . GLY A 1 97 ? 12.860 6.556 -27.988 1.00 70.38 97 GLY A CA 1
ATOM 723 C C . GLY A 1 97 ? 13.267 7.962 -27.538 1.00 70.38 97 GLY A C 1
ATOM 724 O O . GLY A 1 97 ? 14.459 8.210 -27.359 1.00 70.38 97 GLY A O 1
ATOM 725 N N . ARG A 1 98 ? 12.317 8.893 -27.358 1.00 79.50 98 ARG A N 1
ATOM 726 C CA . ARG A 1 98 ? 12.586 10.291 -26.999 1.00 79.50 98 ARG A CA 1
ATOM 727 C C . ARG A 1 98 ? 11.971 10.647 -25.652 1.00 79.50 98 ARG A C 1
ATOM 729 O O . ARG A 1 98 ? 10.771 10.849 -25.516 1.00 79.50 98 ARG A O 1
ATOM 736 N N . CYS A 1 99 ? 12.815 10.844 -24.644 1.00 84.69 99 CYS A N 1
ATOM 737 C CA . CYS A 1 99 ? 12.371 11.428 -23.382 1.00 84.69 99 CYS A CA 1
ATOM 738 C C . CYS A 1 99 ? 12.151 12.938 -23.535 1.00 84.69 99 CYS A C 1
ATOM 740 O O . CYS A 1 99 ? 13.095 13.695 -23.762 1.00 84.69 99 CYS A O 1
ATOM 742 N N . GLY A 1 100 ? 10.924 13.406 -23.305 1.00 83.69 100 GLY A N 1
ATOM 743 C CA . GLY A 1 100 ? 10.589 14.836 -23.263 1.00 83.69 100 GLY A CA 1
ATOM 744 C C . GLY A 1 100 ? 11.100 15.585 -22.020 1.00 83.69 100 GLY A C 1
ATOM 745 O O . GLY A 1 100 ? 10.553 16.631 -21.675 1.00 83.69 100 GLY A O 1
ATOM 746 N N . GLY A 1 101 ? 12.083 15.037 -21.296 1.00 90.75 101 GLY A N 1
ATOM 747 C CA . GLY A 1 101 ? 12.619 15.597 -20.049 1.00 90.75 101 GLY A CA 1
ATOM 748 C C . GLY A 1 101 ? 11.693 15.458 -18.836 1.00 90.75 101 GLY A C 1
ATOM 749 O O . GLY A 1 101 ? 11.918 16.114 -17.814 1.00 90.75 101 GLY A O 1
ATOM 750 N N . LYS A 1 102 ? 10.647 14.630 -18.937 1.00 94.44 102 LYS A N 1
ATOM 751 C CA . LYS A 1 102 ? 9.696 14.348 -17.859 1.00 94.44 102 LYS A CA 1
ATOM 752 C C . LYS A 1 102 ? 9.182 12.913 -17.909 1.00 94.44 102 LYS A C 1
ATOM 754 O O . LYS A 1 102 ? 9.085 12.337 -18.987 1.00 94.44 102 LYS A O 1
ATOM 759 N N . ILE A 1 103 ? 8.790 12.404 -16.748 1.00 94.94 103 ILE A N 1
ATOM 760 C CA . ILE A 1 103 ? 8.075 11.143 -16.558 1.00 94.94 103 ILE A CA 1
ATOM 761 C C . ILE A 1 103 ? 6.647 11.473 -16.122 1.00 94.94 103 ILE A C 1
ATOM 763 O O . ILE A 1 103 ? 6.442 12.185 -15.139 1.00 94.94 103 ILE A O 1
ATOM 767 N N . ASN A 1 104 ? 5.655 10.969 -16.848 1.00 93.44 104 ASN A N 1
ATOM 768 C CA . ASN A 1 104 ? 4.243 11.027 -16.477 1.00 93.44 104 ASN A CA 1
ATOM 769 C C . ASN A 1 104 ? 3.790 9.671 -15.909 1.00 93.44 104 ASN A C 1
ATOM 771 O O . ASN A 1 104 ? 4.416 8.641 -16.154 1.00 93.44 104 ASN A O 1
ATOM 775 N N . ALA A 1 105 ? 2.636 9.641 -15.236 1.00 91.75 105 ALA A N 1
ATOM 776 C CA . ALA A 1 105 ? 2.078 8.404 -14.681 1.00 91.75 105 ALA A CA 1
ATOM 777 C C . ALA A 1 105 ? 1.878 7.296 -15.738 1.00 91.75 105 ALA A C 1
ATOM 779 O O . ALA A 1 105 ? 2.145 6.126 -15.471 1.00 91.75 105 ALA A O 1
ATOM 780 N N . LYS A 1 106 ? 1.470 7.668 -16.961 1.00 91.31 106 LYS A N 1
ATOM 781 C CA . LYS A 1 106 ? 1.333 6.729 -18.088 1.00 91.31 106 LYS A CA 1
ATOM 782 C C . LYS A 1 106 ? 2.670 6.140 -18.550 1.00 91.31 106 LYS A C 1
ATOM 784 O O . LYS A 1 106 ? 2.686 5.012 -19.025 1.00 91.31 106 LYS A O 1
ATOM 789 N N . ASP A 1 107 ? 3.765 6.886 -18.401 1.00 93.69 107 ASP A N 1
ATOM 790 C CA . ASP A 1 107 ? 5.094 6.445 -18.824 1.00 93.69 107 ASP A CA 1
ATOM 791 C C . ASP A 1 107 ? 5.619 5.398 -17.831 1.00 93.69 107 ASP A C 1
ATOM 793 O O . ASP A 1 107 ? 6.152 4.370 -18.233 1.00 93.69 107 ASP A O 1
ATOM 797 N N . LEU A 1 108 ? 5.360 5.599 -16.532 1.00 93.62 108 LEU A N 1
ATOM 798 C CA . LEU A 1 108 ? 5.620 4.606 -15.483 1.00 93.62 108 LEU A CA 1
ATOM 799 C C . LEU A 1 108 ? 4.818 3.315 -15.686 1.00 93.62 108 LEU A C 1
ATOM 801 O O . LEU A 1 108 ? 5.383 2.223 -15.609 1.00 93.62 108 LEU A O 1
ATOM 805 N N . ALA A 1 109 ? 3.520 3.432 -15.980 1.00 91.38 109 ALA A N 1
ATOM 806 C CA . ALA A 1 109 ? 2.670 2.276 -16.262 1.00 91.38 109 ALA A CA 1
ATOM 807 C C . ALA A 1 109 ? 3.141 1.534 -17.526 1.00 91.38 109 ALA A C 1
ATOM 809 O O . ALA A 1 109 ? 3.296 0.314 -17.519 1.00 91.38 109 ALA A O 1
ATOM 810 N N . GLY A 1 110 ? 3.437 2.270 -18.603 1.00 92.56 110 GLY A N 1
ATOM 811 C CA . GLY A 1 110 ? 3.966 1.709 -19.846 1.00 92.56 110 GLY A CA 1
ATOM 812 C C . GLY A 1 110 ? 5.299 0.993 -19.644 1.00 92.56 110 GLY A C 1
ATOM 813 O O . GLY A 1 110 ? 5.447 -0.148 -20.077 1.00 92.56 110 GLY A O 1
ATOM 814 N N . PHE A 1 111 ? 6.236 1.612 -18.924 1.00 94.50 111 PHE A N 1
ATOM 815 C CA . PHE A 1 111 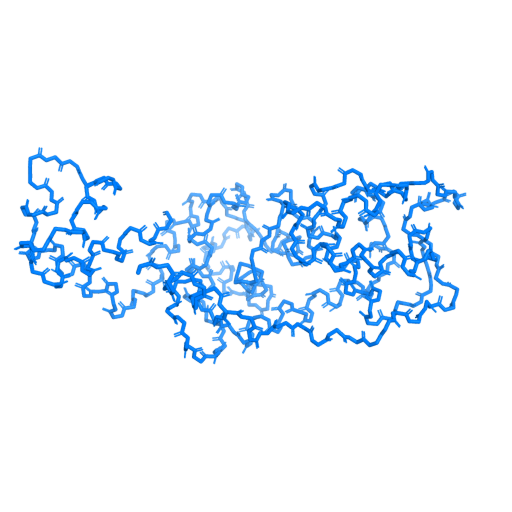? 7.522 1.008 -18.582 1.00 94.50 111 PHE A CA 1
ATOM 816 C C . PHE A 1 111 ? 7.350 -0.272 -17.750 1.00 94.50 111 PHE A C 1
ATOM 818 O O . PHE A 1 111 ? 7.931 -1.302 -18.086 1.00 94.50 111 PHE A O 1
ATOM 825 N N . SER A 1 112 ? 6.506 -0.240 -16.713 1.00 94.12 112 SER A N 1
ATOM 826 C CA . SER A 1 112 ? 6.244 -1.399 -15.844 1.00 94.12 112 SER A CA 1
ATOM 827 C C . SER A 1 112 ? 5.622 -2.568 -16.616 1.00 94.12 112 SER A C 1
ATOM 829 O O . SER A 1 112 ? 6.019 -3.714 -16.423 1.00 94.12 112 SER A O 1
ATOM 831 N N . ASN A 1 113 ? 4.718 -2.285 -17.560 1.00 92.31 113 ASN A N 1
ATOM 832 C CA . ASN A 1 113 ? 4.085 -3.306 -18.402 1.00 92.31 113 ASN A CA 1
ATOM 833 C C . ASN A 1 113 ? 5.070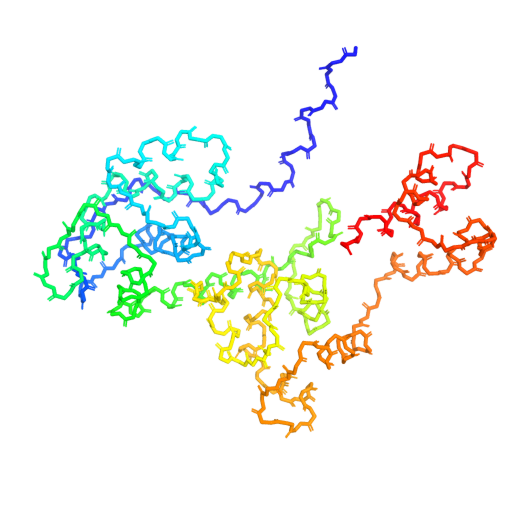 -4.041 -19.327 1.00 92.31 113 ASN A C 1
ATOM 835 O O . ASN A 1 113 ? 4.816 -5.188 -19.687 1.00 92.31 113 ASN A O 1
ATOM 839 N N . HIS A 1 114 ? 6.182 -3.407 -19.708 1.00 93.44 114 HIS A N 1
ATOM 840 C CA . HIS A 1 114 ? 7.218 -4.041 -20.531 1.00 93.44 114 HIS A CA 1
ATOM 841 C C . HIS A 1 114 ? 8.333 -4.700 -19.707 1.00 93.44 114 HIS A C 1
ATOM 843 O O . HIS A 1 114 ? 9.159 -5.416 -20.269 1.00 93.44 114 HIS A O 1
ATOM 849 N N . HIS A 1 115 ? 8.343 -4.512 -18.384 1.00 94.69 115 HIS A N 1
ATOM 850 C CA . HIS A 1 115 ? 9.348 -5.075 -17.485 1.00 94.69 115 HIS A CA 1
ATOM 851 C C . HIS A 1 115 ? 8.681 -5.930 -16.398 1.00 94.69 115 HIS A C 1
ATOM 853 O O . HIS A 1 115 ? 8.472 -5.454 -15.280 1.00 94.69 115 HIS A O 1
ATOM 859 N N . PRO A 1 116 ? 8.401 -7.223 -16.667 1.00 94.69 116 PRO A N 1
ATOM 860 C CA . PRO A 1 116 ? 7.752 -8.127 -15.708 1.00 94.69 116 PRO A CA 1
ATOM 861 C C . PRO A 1 116 ? 8.455 -8.225 -14.344 1.00 94.69 116 PRO A C 1
ATOM 863 O O . PRO A 1 116 ? 7.815 -8.517 -13.336 1.00 94.69 116 PRO A O 1
ATOM 866 N N . GLN A 1 117 ? 9.762 -7.935 -14.302 1.00 96.31 117 GLN A N 1
ATOM 867 C CA . GLN A 1 117 ? 10.561 -7.843 -13.076 1.00 96.31 117 GLN A CA 1
ATOM 868 C C . GLN A 1 117 ? 9.979 -6.832 -12.073 1.00 96.31 117 GLN A C 1
ATOM 870 O O . GLN A 1 117 ? 10.062 -7.064 -10.871 1.00 96.31 117 GLN A O 1
ATOM 875 N N . VAL A 1 118 ? 9.352 -5.747 -12.547 1.00 95.94 118 VAL A N 1
ATOM 876 C CA . VAL A 1 118 ? 8.714 -4.728 -11.696 1.00 95.94 118 VAL A CA 1
ATOM 877 C C . VAL A 1 118 ? 7.537 -5.326 -10.930 1.00 95.94 118 VAL A C 1
ATOM 879 O O . VAL A 1 118 ? 7.483 -5.207 -9.708 1.00 95.94 118 VAL A O 1
ATOM 882 N N . ALA A 1 119 ? 6.633 -6.016 -11.631 1.00 93.88 119 ALA A N 1
ATOM 883 C CA . ALA A 1 119 ? 5.481 -6.661 -11.006 1.00 93.88 119 ALA A CA 1
ATOM 884 C C . ALA A 1 119 ? 5.919 -7.752 -10.017 1.00 93.88 119 ALA A C 1
ATOM 886 O O . ALA A 1 119 ? 5.439 -7.779 -8.887 1.00 93.88 119 ALA A O 1
ATOM 887 N N . ALA A 1 120 ? 6.888 -8.591 -10.403 1.00 95.81 120 ALA A N 1
ATOM 888 C CA . ALA A 1 120 ? 7.430 -9.633 -9.530 1.00 95.81 120 ALA A CA 1
ATOM 889 C C . ALA A 1 120 ? 8.075 -9.054 -8.257 1.00 95.81 120 ALA A C 1
ATOM 891 O O . ALA A 1 120 ? 7.888 -9.586 -7.164 1.00 95.81 120 ALA A O 1
ATOM 892 N N . PHE A 1 121 ? 8.808 -7.943 -8.378 1.00 96.56 121 PHE A N 1
ATOM 893 C CA . PHE A 1 121 ? 9.412 -7.260 -7.235 1.00 96.56 121 PHE A CA 1
ATOM 894 C C . PHE A 1 121 ? 8.360 -6.664 -6.291 1.00 96.56 121 PHE A C 1
ATOM 896 O O . PHE A 1 121 ? 8.465 -6.812 -5.074 1.00 96.56 121 PHE A O 1
ATOM 903 N N . GLN A 1 122 ? 7.337 -6.003 -6.839 1.00 94.88 122 GLN A N 1
ATOM 904 C CA . GLN A 1 122 ? 6.247 -5.424 -6.049 1.00 94.88 122 GLN A CA 1
ATOM 905 C C . GLN A 1 122 ? 5.434 -6.500 -5.324 1.00 94.88 122 GLN A C 1
ATOM 907 O O . GLN A 1 122 ? 5.131 -6.335 -4.145 1.00 94.88 122 GLN A O 1
ATOM 912 N N . GLU A 1 123 ? 5.147 -7.619 -5.990 1.00 95.62 123 GLU A N 1
ATOM 913 C CA . GLU A 1 123 ? 4.482 -8.768 -5.378 1.00 95.62 123 GLU A CA 1
ATOM 914 C C . GLU A 1 123 ? 5.331 -9.372 -4.251 1.00 95.62 123 GLU A C 1
ATOM 916 O O . GLU A 1 123 ? 4.833 -9.582 -3.148 1.00 95.62 123 GLU A O 1
ATOM 921 N N . ALA A 1 124 ? 6.634 -9.584 -4.471 1.00 96.50 124 ALA A N 1
ATOM 922 C CA . ALA A 1 124 ? 7.534 -10.083 -3.430 1.00 96.50 124 ALA A CA 1
ATOM 923 C C . ALA A 1 124 ? 7.602 -9.136 -2.217 1.00 96.50 124 ALA A C 1
ATOM 925 O O . ALA A 1 124 ? 7.613 -9.583 -1.069 1.00 96.50 124 ALA A O 1
ATOM 926 N N . GLN A 1 125 ? 7.602 -7.823 -2.457 1.00 95.06 125 GLN A N 1
ATOM 927 C CA . GLN A 1 125 ? 7.541 -6.824 -1.394 1.00 95.06 125 GLN A CA 1
ATOM 928 C C . GLN A 1 125 ? 6.204 -6.872 -0.640 1.00 95.06 125 GLN A C 1
ATOM 930 O O . GLN A 1 125 ? 6.201 -6.811 0.588 1.00 95.06 125 GLN A O 1
ATOM 935 N N . ALA A 1 126 ? 5.083 -7.020 -1.345 1.00 96.31 126 ALA A N 1
ATOM 936 C CA . ALA A 1 126 ? 3.764 -7.133 -0.732 1.00 96.31 126 ALA A CA 1
ATOM 937 C C . ALA A 1 126 ? 3.627 -8.410 0.112 1.00 96.31 126 ALA A C 1
ATOM 939 O O . ALA A 1 126 ? 3.181 -8.332 1.256 1.00 96.31 126 ALA A O 1
ATOM 940 N N . ARG A 1 127 ? 4.121 -9.553 -0.387 1.00 96.94 127 ARG A N 1
ATOM 941 C CA . ARG A 1 127 ? 4.226 -10.805 0.384 1.00 96.94 127 ARG A CA 1
ATOM 942 C C . ARG A 1 127 ? 5.095 -10.610 1.623 1.00 96.94 127 ARG A C 1
ATOM 944 O O . ARG A 1 127 ? 4.757 -11.074 2.700 1.00 96.94 127 ARG A O 1
ATOM 951 N N . SER A 1 128 ? 6.195 -9.861 1.525 1.00 96.38 128 SER A N 1
ATOM 952 C CA . SER A 1 128 ? 7.006 -9.549 2.707 1.00 96.38 128 SER A CA 1
ATOM 953 C C . SER A 1 128 ? 6.230 -8.759 3.766 1.00 96.38 128 SER A C 1
ATOM 955 O O . SER A 1 128 ? 6.487 -8.967 4.951 1.00 96.38 128 SER A O 1
ATOM 957 N N . TYR A 1 129 ? 5.319 -7.861 3.378 1.00 96.12 129 TYR A N 1
ATOM 958 C CA . TYR A 1 129 ? 4.468 -7.133 4.327 1.00 96.12 129 TYR A CA 1
ATOM 959 C C . TYR A 1 129 ? 3.406 -8.033 4.959 1.00 96.12 129 TYR A C 1
ATOM 961 O O . TYR A 1 129 ? 3.138 -7.898 6.146 1.00 96.12 129 TYR A O 1
ATOM 969 N N . GLU A 1 130 ? 2.842 -8.963 4.193 1.00 96.12 130 GLU A N 1
ATOM 970 C CA . GLU A 1 130 ? 1.914 -9.982 4.690 1.00 96.12 130 GLU A CA 1
ATOM 971 C C . GLU A 1 130 ? 2.592 -10.918 5.708 1.00 96.12 130 GLU A C 1
ATOM 973 O O . GLU A 1 130 ? 2.053 -11.159 6.784 1.00 96.12 130 GLU A O 1
ATOM 978 N N . GLN A 1 131 ? 3.801 -11.404 5.411 1.00 96.81 131 GLN A N 1
ATOM 979 C CA . GLN A 1 131 ? 4.537 -12.341 6.275 1.00 96.81 131 GLN A CA 1
ATOM 980 C C . GLN A 1 131 ? 5.160 -11.682 7.517 1.00 96.81 131 GLN A C 1
ATOM 982 O O . GLN A 1 131 ? 5.512 -12.372 8.471 1.00 96.81 131 GLN A O 1
ATOM 987 N N . ASN A 1 132 ? 5.331 -10.358 7.497 1.00 95.62 132 ASN A N 1
ATOM 988 C CA . ASN A 1 132 ? 5.891 -9.567 8.599 1.00 95.62 132 ASN A CA 1
ATOM 989 C C . ASN A 1 132 ? 4.914 -8.461 9.012 1.00 95.62 132 ASN A C 1
ATOM 991 O O . ASN A 1 132 ? 5.307 -7.315 9.248 1.00 95.62 132 ASN A O 1
ATOM 995 N N . TYR A 1 133 ? 3.632 -8.800 9.045 1.00 95.38 133 TYR A N 1
ATOM 996 C CA . TYR A 1 133 ? 2.554 -7.877 9.324 1.00 95.38 133 TYR A CA 1
ATOM 997 C C . TYR A 1 133 ? 2.652 -7.315 10.745 1.00 95.38 133 TYR A C 1
ATOM 999 O O . TYR A 1 133 ? 2.853 -8.036 11.728 1.00 95.38 133 TYR A O 1
ATOM 1007 N N . ILE A 1 134 ? 2.493 -5.994 10.820 1.00 92.44 134 ILE A N 1
ATOM 1008 C CA . ILE A 1 134 ? 2.356 -5.210 12.043 1.00 92.44 134 ILE A CA 1
ATOM 1009 C C . ILE A 1 134 ? 1.058 -4.398 11.891 1.00 92.44 134 ILE A C 1
ATOM 1011 O O . ILE A 1 134 ? 0.991 -3.586 10.956 1.00 92.44 134 ILE A O 1
ATOM 1015 N N . PRO A 1 135 ? 0.064 -4.585 12.782 1.00 90.94 135 PRO A N 1
ATOM 1016 C CA . PRO A 1 135 ? -1.204 -3.861 12.731 1.00 90.94 135 PRO A CA 1
ATOM 1017 C C . PRO A 1 135 ? -1.027 -2.346 12.691 1.00 90.94 135 PRO A C 1
ATOM 1019 O O . PRO A 1 135 ? -0.159 -1.797 13.377 1.00 90.94 135 PRO A O 1
ATOM 1022 N N . SER A 1 136 ? -1.854 -1.658 11.901 1.00 88.25 136 SER A N 1
ATOM 1023 C CA . SER A 1 136 ? -1.813 -0.194 11.782 1.00 88.25 136 SER A CA 1
ATOM 1024 C C . SER A 1 136 ? -2.221 0.537 13.066 1.00 88.25 136 SER A C 1
ATOM 1026 O O . SER A 1 136 ? -1.828 1.686 13.266 1.00 88.25 136 SER A O 1
ATOM 1028 N N . ASP A 1 137 ? -2.960 -0.134 13.948 1.00 81.00 137 ASP A N 1
ATOM 1029 C CA . ASP A 1 137 ? -3.363 0.322 15.283 1.00 81.00 137 ASP A CA 1
ATOM 1030 C C . ASP A 1 137 ? -2.492 -0.214 16.419 1.00 81.00 137 ASP A C 1
ATOM 1032 O O . ASP A 1 137 ? -2.739 0.064 17.594 1.00 81.00 137 ASP A O 1
ATOM 1036 N N . GLY A 1 138 ? -1.442 -0.961 16.088 1.00 74.00 138 GLY A N 1
ATOM 1037 C CA . GLY A 1 138 ? -0.527 -1.493 17.073 1.00 74.00 138 GLY A CA 1
ATOM 1038 C C . GLY A 1 138 ? 0.228 -0.399 17.824 1.00 74.00 138 GLY A C 1
ATOM 1039 O O . GLY A 1 138 ? 0.845 0.485 17.225 1.00 74.00 138 GLY A O 1
ATOM 1040 N N . SER A 1 139 ? 0.278 -0.498 19.153 1.00 67.06 139 SER A N 1
ATOM 1041 C CA . SER A 1 139 ? 1.244 0.270 19.941 1.00 67.06 139 SER A CA 1
ATOM 1042 C C . SER A 1 139 ? 2.673 -0.150 19.575 1.00 67.06 139 SER A C 1
ATOM 1044 O O . SER A 1 139 ? 2.939 -1.336 19.369 1.00 67.06 139 SER A O 1
ATOM 1046 N N . GLY A 1 140 ? 3.614 0.796 19.524 1.00 62.56 140 GLY A N 1
ATOM 1047 C CA . GLY A 1 140 ? 5.011 0.501 19.188 1.00 62.56 140 GLY A CA 1
ATOM 1048 C C . GLY A 1 140 ? 5.592 -0.645 20.031 1.00 62.56 140 GLY A C 1
ATOM 1049 O O . GLY A 1 140 ? 5.459 -0.645 21.251 1.00 62.56 140 GLY A O 1
ATOM 1050 N N . GLY A 1 141 ? 6.236 -1.618 19.376 1.00 67.38 141 GLY A N 1
ATOM 1051 C CA . GLY A 1 141 ? 6.844 -2.787 20.031 1.00 67.38 141 GLY A CA 1
ATOM 1052 C C . GLY A 1 141 ? 6.153 -4.130 19.769 1.00 67.38 141 GLY A C 1
ATOM 1053 O O . GLY A 1 141 ? 6.638 -5.150 20.262 1.00 67.38 141 GLY A O 1
ATOM 1054 N N . LEU A 1 142 ? 5.070 -4.159 18.982 1.00 78.69 142 LEU A N 1
ATOM 1055 C CA . LEU A 1 142 ? 4.496 -5.420 18.507 1.00 78.69 142 LEU A CA 1
ATOM 1056 C C . LEU A 1 142 ? 5.508 -6.209 17.671 1.00 78.69 142 LEU A C 1
ATOM 1058 O O . LEU A 1 142 ? 6.235 -5.651 16.846 1.00 78.69 142 LEU A O 1
ATOM 1062 N N . GLN A 1 143 ? 5.538 -7.520 17.899 1.00 85.94 143 GLN A N 1
ATOM 1063 C CA . GLN A 1 143 ? 6.319 -8.432 17.076 1.00 85.94 143 GLN A CA 1
ATOM 1064 C C . GLN A 1 143 ? 5.604 -8.654 15.739 1.00 85.94 143 GLN A C 1
ATOM 1066 O O . GLN A 1 143 ? 4.378 -8.793 15.739 1.00 85.94 143 GLN A O 1
ATOM 1071 N N . PRO A 1 144 ? 6.341 -8.709 14.616 1.00 92.31 144 PRO A N 1
ATOM 1072 C CA . PRO A 1 144 ? 5.766 -9.080 13.332 1.00 92.31 144 PRO A CA 1
ATOM 1073 C C . PRO A 1 144 ? 5.086 -10.449 13.398 1.00 92.31 144 PRO A C 1
ATOM 1075 O O . PRO A 1 144 ? 5.552 -11.357 14.091 1.00 92.31 144 PRO A O 1
ATOM 1078 N N . SER A 1 145 ? 4.006 -10.602 12.644 1.00 93.62 145 SER A N 1
ATOM 1079 C CA . SER A 1 145 ? 3.263 -11.857 12.513 1.00 93.62 145 SER A CA 1
ATOM 1080 C C . SER A 1 145 ? 2.853 -12.089 11.062 1.00 93.62 145 SER A C 1
ATOM 1082 O O . SER A 1 145 ? 2.967 -11.190 10.234 1.00 93.62 145 SER A O 1
ATOM 1084 N N . VAL A 1 146 ? 2.385 -13.294 10.740 1.00 96.38 146 VAL A N 1
ATOM 1085 C CA . VAL A 1 146 ? 1.772 -13.551 9.432 1.00 96.38 146 VAL A CA 1
ATOM 1086 C C . VAL A 1 146 ? 0.341 -13.022 9.460 1.00 96.38 146 VAL A C 1
ATOM 1088 O O . VAL A 1 146 ? -0.412 -13.347 10.379 1.00 96.38 146 VAL A O 1
ATOM 1091 N N . MET A 1 147 ? -0.027 -12.217 8.463 1.00 96.56 147 MET A N 1
ATOM 1092 C CA . MET A 1 147 ? -1.369 -11.656 8.325 1.00 96.56 147 MET A CA 1
ATOM 1093 C C . MET A 1 147 ? -2.433 -12.757 8.228 1.00 96.56 147 MET A C 1
ATOM 1095 O O . MET A 1 147 ? -2.310 -13.699 7.445 1.00 96.56 147 MET A O 1
ATOM 1099 N N . THR A 1 148 ? -3.510 -12.616 8.998 1.00 95.62 148 THR A N 1
ATOM 1100 C CA . THR A 1 148 ? -4.689 -13.489 8.915 1.00 95.62 148 THR A CA 1
ATOM 1101 C C . THR A 1 148 ? -5.815 -12.853 8.093 1.00 95.62 148 THR A C 1
ATOM 1103 O O . THR A 1 148 ? -5.795 -11.655 7.810 1.00 95.62 148 THR A O 1
ATOM 1106 N N . LEU A 1 149 ? -6.868 -13.623 7.781 1.00 95.38 149 LEU A N 1
ATOM 1107 C CA . LEU A 1 149 ? -8.095 -13.078 7.182 1.00 95.38 149 LEU A CA 1
ATOM 1108 C C . LEU A 1 149 ? -8.676 -11.926 8.013 1.00 95.38 149 LEU A C 1
ATOM 1110 O O . LEU A 1 149 ? -9.069 -10.902 7.460 1.00 95.38 149 LEU A O 1
ATOM 1114 N N . SER A 1 150 ? -8.726 -12.082 9.341 1.00 93.75 150 SER A N 1
ATOM 1115 C CA . SER A 1 150 ? -9.267 -11.044 10.224 1.00 93.75 150 SER A CA 1
ATOM 1116 C C . SER A 1 150 ? -8.426 -9.768 10.174 1.00 93.75 150 SER A C 1
ATOM 1118 O O . SER A 1 150 ? -8.985 -8.681 10.281 1.00 93.75 150 SER A O 1
ATOM 1120 N N . ASP A 1 151 ? -7.110 -9.887 10.000 1.00 94.88 151 ASP A N 1
ATOM 1121 C CA . ASP A 1 151 ? -6.206 -8.743 9.872 1.00 94.88 151 ASP A CA 1
ATOM 1122 C C . ASP A 1 151 ? -6.372 -8.040 8.525 1.00 94.88 151 ASP A C 1
ATOM 1124 O O . ASP A 1 151 ? -6.520 -6.822 8.483 1.00 94.88 151 ASP A O 1
ATOM 1128 N N . ALA A 1 152 ? -6.437 -8.799 7.427 1.00 96.81 152 ALA A N 1
ATOM 1129 C CA . ALA A 1 152 ? -6.679 -8.241 6.099 1.00 96.81 152 ALA A CA 1
ATOM 1130 C C . ALA A 1 152 ? -8.010 -7.467 6.044 1.00 96.81 152 ALA A C 1
ATOM 1132 O O . ALA A 1 152 ? -8.071 -6.349 5.526 1.00 96.81 152 ALA A O 1
ATOM 1133 N N . LEU A 1 153 ? -9.070 -8.031 6.635 1.00 95.44 153 LEU A N 1
ATOM 1134 C CA . LEU A 1 153 ? -10.360 -7.357 6.774 1.00 95.44 153 LEU A CA 1
ATOM 1135 C C . LEU A 1 153 ? -10.260 -6.096 7.644 1.00 95.44 153 LEU A C 1
ATOM 1137 O O . LEU A 1 153 ? -10.822 -5.069 7.262 1.00 95.44 153 LEU A O 1
ATOM 1141 N N . ARG A 1 154 ? -9.521 -6.146 8.765 1.00 92.94 154 ARG A N 1
ATOM 1142 C CA . ARG A 1 154 ? -9.308 -4.997 9.667 1.00 92.94 154 ARG A CA 1
ATOM 1143 C C . ARG A 1 154 ? -8.639 -3.847 8.945 1.00 92.94 154 ARG A C 1
ATOM 1145 O O . ARG A 1 154 ? -9.136 -2.725 9.000 1.00 92.94 154 ARG A O 1
ATOM 1152 N N . GLU A 1 155 ? -7.557 -4.115 8.230 1.00 95.06 155 GLU A N 1
ATOM 1153 C CA . GLU A 1 155 ? -6.819 -3.069 7.528 1.00 95.06 155 GLU A CA 1
ATOM 1154 C C . GLU A 1 155 ? -7.655 -2.446 6.406 1.00 95.06 155 GLU A C 1
ATOM 1156 O O . GLU A 1 155 ? -7.722 -1.224 6.276 1.00 95.06 155 GLU A O 1
ATOM 1161 N N . PHE A 1 156 ? -8.395 -3.246 5.639 1.00 95.00 156 PHE A N 1
ATOM 1162 C CA . PHE A 1 156 ? -9.332 -2.696 4.659 1.00 95.00 156 PHE A CA 1
ATOM 1163 C C . PHE A 1 156 ? -10.482 -1.905 5.289 1.00 95.00 156 PHE A C 1
ATOM 1165 O O . PHE A 1 156 ? -10.872 -0.874 4.740 1.00 95.00 156 PHE A O 1
ATOM 1172 N N . TYR A 1 157 ? -11.003 -2.332 6.438 1.00 92.12 157 TYR A N 1
ATOM 1173 C CA . TYR A 1 157 ? -12.047 -1.597 7.147 1.00 92.12 157 TYR A CA 1
ATOM 1174 C C . TYR A 1 157 ? -11.541 -0.234 7.647 1.00 92.12 157 TYR A C 1
ATOM 1176 O O . TYR A 1 157 ? -12.164 0.795 7.372 1.00 92.12 157 TYR A O 1
ATOM 1184 N N . ARG A 1 158 ? -10.373 -0.202 8.305 1.00 89.50 158 ARG A N 1
ATOM 1185 C CA . ARG A 1 158 ? -9.747 1.030 8.825 1.00 89.50 158 ARG A CA 1
ATOM 1186 C C . ARG A 1 158 ? -9.416 2.034 7.721 1.00 89.50 158 ARG A C 1
ATOM 1188 O O . ARG A 1 158 ? -9.556 3.235 7.920 1.00 89.50 158 ARG A O 1
ATOM 1195 N N . TYR A 1 159 ? -9.001 1.554 6.550 1.00 92.12 159 TYR A N 1
ATOM 1196 C CA . TYR A 1 159 ? -8.641 2.397 5.404 1.00 92.12 159 TYR A CA 1
ATOM 1197 C C . TYR A 1 159 ? -9.744 2.494 4.342 1.00 92.12 159 TYR A C 1
ATOM 1199 O O . TYR A 1 159 ? -9.473 2.851 3.194 1.00 92.12 159 TYR A O 1
ATOM 1207 N N . SER A 1 160 ? -10.991 2.205 4.714 1.00 91.62 160 SER A N 1
ATOM 1208 C CA . SER A 1 160 ? -12.133 2.127 3.798 1.00 91.62 160 SER A CA 1
ATOM 1209 C C . SER A 1 160 ? -12.404 3.410 3.006 1.00 91.62 160 SER A C 1
ATOM 1211 O O . SER A 1 160 ? -12.818 3.350 1.845 1.00 91.62 160 SER A O 1
ATOM 1213 N N . GLU A 1 161 ? -12.108 4.582 3.563 1.00 88.38 161 GLU A N 1
ATOM 1214 C CA . GLU A 1 161 ? -12.220 5.860 2.845 1.00 88.38 161 GLU A CA 1
ATOM 1215 C C . GLU A 1 161 ? -11.278 5.951 1.636 1.00 88.38 161 GLU A C 1
ATOM 1217 O O . GLU A 1 161 ? -11.610 6.580 0.632 1.00 88.38 161 GLU A O 1
ATOM 1222 N N . ASN A 1 162 ? -10.149 5.241 1.680 1.00 88.56 162 ASN A N 1
ATOM 1223 C CA . ASN A 1 162 ? -9.157 5.222 0.607 1.00 88.56 162 ASN A CA 1
ATOM 1224 C C . ASN A 1 162 ? -9.388 4.073 -0.388 1.00 88.56 162 ASN A C 1
ATOM 1226 O O . ASN A 1 162 ? -8.688 3.980 -1.398 1.00 88.56 162 ASN A O 1
ATOM 1230 N N . LEU A 1 163 ? -10.342 3.174 -0.129 1.00 91.31 163 LEU A N 1
ATOM 1231 C CA . LEU A 1 163 ? -10.637 2.042 -1.005 1.00 91.31 163 LEU A CA 1
ATOM 1232 C C . LEU A 1 163 ? -11.518 2.435 -2.194 1.00 91.31 163 LEU A C 1
ATOM 1234 O O . LEU A 1 163 ? -12.336 3.356 -2.140 1.00 91.31 163 LEU A O 1
ATOM 1238 N N . SER A 1 164 ? -11.352 1.702 -3.295 1.00 91.69 164 SER A N 1
ATOM 1239 C CA . SER A 1 164 ? -12.185 1.842 -4.490 1.00 91.69 164 SER A CA 1
ATOM 1240 C C . SER A 1 164 ? -13.636 1.476 -4.170 1.00 91.69 164 SER A C 1
ATOM 1242 O O . SER A 1 164 ? -13.903 0.626 -3.324 1.00 91.69 164 SER A O 1
ATOM 1244 N N . LYS A 1 165 ? -14.590 2.096 -4.880 1.00 92.38 165 LYS A N 1
ATOM 1245 C CA . LYS A 1 165 ? -16.027 1.780 -4.744 1.00 92.38 165 LYS A CA 1
ATOM 1246 C C . LYS A 1 165 ? -16.326 0.302 -5.013 1.00 92.38 165 LYS A C 1
ATOM 1248 O O . LYS A 1 165 ? -17.258 -0.263 -4.453 1.00 92.38 165 LYS A O 1
ATOM 1253 N N . ASP A 1 166 ? -15.536 -0.290 -5.895 1.00 92.69 166 ASP A N 1
ATOM 1254 C CA . ASP A 1 166 ? -15.630 -1.676 -6.304 1.00 92.69 166 ASP A CA 1
ATOM 1255 C C . ASP A 1 166 ? -14.341 -2.402 -5.926 1.00 92.69 166 ASP A C 1
ATOM 1257 O O . ASP A 1 166 ? -13.257 -1.978 -6.333 1.00 92.69 166 ASP A O 1
ATOM 1261 N N . LEU A 1 167 ? -14.470 -3.509 -5.201 1.00 94.88 167 LEU A N 1
ATOM 1262 C CA . LEU A 1 167 ? -13.367 -4.370 -4.795 1.00 94.88 167 LEU A CA 1
ATO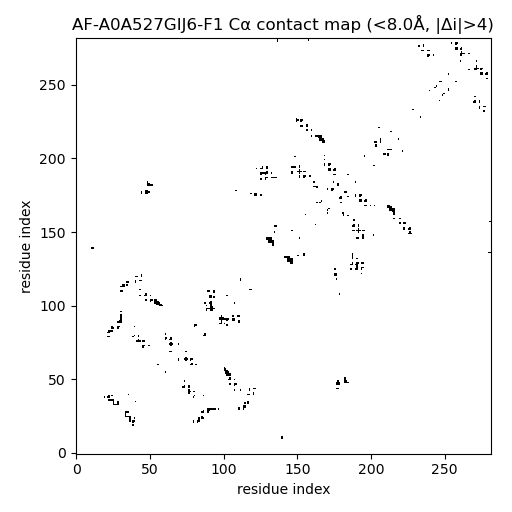M 1263 C C . LEU A 1 167 ? -13.416 -5.687 -5.573 1.00 94.88 167 LEU A C 1
ATOM 1265 O O . LEU A 1 167 ? -14.489 -6.246 -5.813 1.00 94.88 167 LEU A O 1
ATOM 1269 N N . SER A 1 168 ? -12.248 -6.164 -5.991 1.00 95.31 168 SER A N 1
ATOM 1270 C CA . SER A 1 168 ? -12.046 -7.440 -6.681 1.00 95.31 168 SER A CA 1
ATOM 1271 C C . SER A 1 168 ? -10.568 -7.827 -6.640 1.00 95.31 168 SER A C 1
ATOM 1273 O O . SER A 1 168 ? -9.714 -6.978 -6.378 1.00 95.31 168 SER A O 1
ATOM 1275 N N . LEU A 1 169 ? -10.243 -9.076 -6.993 1.00 95.94 169 LEU A N 1
ATOM 1276 C CA . LEU A 1 169 ? -8.847 -9.512 -7.152 1.00 95.94 169 LEU A CA 1
ATOM 1277 C C . LEU A 1 169 ? -8.071 -8.639 -8.156 1.00 95.94 169 LEU A C 1
ATOM 1279 O O . LEU A 1 169 ? -6.904 -8.330 -7.93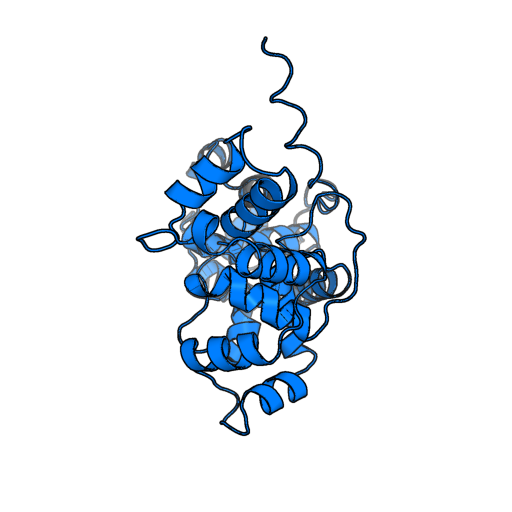5 1.00 95.94 169 LEU A O 1
ATOM 1283 N N . ASP A 1 170 ? -8.721 -8.173 -9.227 1.00 95.00 170 ASP A N 1
ATOM 1284 C CA . ASP A 1 170 ? -8.097 -7.250 -10.183 1.00 95.00 170 ASP A CA 1
ATOM 1285 C C . ASP A 1 170 ? -7.763 -5.894 -9.552 1.00 95.00 170 ASP A C 1
ATOM 1287 O O . ASP A 1 170 ? -6.734 -5.297 -9.876 1.00 95.00 170 ASP A O 1
ATOM 1291 N N . GLU A 1 171 ? -8.622 -5.382 -8.668 1.00 94.94 171 GLU A N 1
ATOM 1292 C CA . GLU A 1 171 ? -8.334 -4.149 -7.937 1.00 94.94 171 GLU A CA 1
ATOM 1293 C C . GLU A 1 171 ? -7.200 -4.365 -6.931 1.00 94.94 171 GLU A C 1
ATOM 1295 O O . GLU A 1 171 ? -6.273 -3.561 -6.886 1.00 94.94 171 GLU A O 1
ATOM 1300 N N . PHE A 1 172 ? -7.186 -5.490 -6.212 1.00 96.25 172 PHE A N 1
ATOM 1301 C CA . PHE A 1 172 ? -6.096 -5.832 -5.293 1.00 96.25 172 PHE A CA 1
ATOM 1302 C C . PHE A 1 172 ? -4.754 -5.965 -6.015 1.00 96.25 172 PHE A C 1
ATOM 1304 O O . PHE A 1 172 ? -3.746 -5.430 -5.551 1.00 96.25 172 PHE A O 1
ATOM 1311 N N . LYS A 1 173 ? -4.740 -6.560 -7.213 1.00 95.00 173 LYS A N 1
ATOM 1312 C CA . LYS A 1 173 ? -3.546 -6.613 -8.066 1.00 95.00 173 LYS A CA 1
ATOM 1313 C C . LYS A 1 173 ? -3.048 -5.218 -8.444 1.00 95.00 173 LYS A C 1
ATOM 1315 O O . LYS A 1 173 ? -1.843 -4.972 -8.433 1.00 95.00 173 LYS A O 1
ATOM 1320 N N . LYS A 1 174 ? -3.953 -4.279 -8.742 1.00 92.75 174 LYS A N 1
ATOM 1321 C CA . LYS A 1 174 ? -3.582 -2.877 -8.999 1.00 92.75 174 LYS A CA 1
ATOM 1322 C C . LYS A 1 174 ? -3.073 -2.176 -7.745 1.00 92.75 174 LYS A C 1
ATOM 1324 O O . LYS A 1 174 ? -2.152 -1.373 -7.854 1.00 92.75 174 LYS A O 1
ATOM 1329 N N . MET A 1 175 ? -3.635 -2.462 -6.571 1.00 94.00 175 MET A N 1
ATOM 1330 C CA . MET A 1 175 ? -3.151 -1.913 -5.301 1.00 94.00 175 MET A CA 1
ATOM 1331 C C . MET A 1 175 ? -1.711 -2.360 -5.025 1.00 94.00 175 MET A C 1
ATOM 1333 O O . MET A 1 175 ? -0.851 -1.512 -4.793 1.00 94.00 175 MET A O 1
ATOM 1337 N N . VAL A 1 176 ? -1.428 -3.662 -5.147 1.00 94.31 176 VAL A N 1
ATOM 1338 C CA . VAL A 1 176 ? -0.076 -4.232 -5.001 1.00 94.31 176 VAL A CA 1
ATOM 1339 C C . VAL A 1 176 ? 0.892 -3.657 -6.042 1.00 94.31 176 VAL A C 1
ATOM 1341 O O . VAL A 1 176 ? 2.010 -3.271 -5.704 1.00 94.31 176 VAL A O 1
ATOM 1344 N N . GLY A 1 177 ? 0.449 -3.519 -7.295 1.00 90.00 177 GLY A N 1
ATOM 1345 C CA . GLY A 1 177 ? 1.266 -2.980 -8.386 1.00 90.00 177 GLY A CA 1
ATOM 1346 C C . GLY A 1 177 ? 1.488 -1.458 -8.362 1.00 90.00 177 GLY A C 1
ATOM 1347 O O . GLY A 1 177 ? 2.270 -0.932 -9.155 1.00 90.00 177 GLY A O 1
ATOM 1348 N N . GLY A 1 178 ? 0.810 -0.708 -7.486 1.00 85.50 178 GLY A N 1
ATOM 1349 C CA . GLY A 1 178 ? 0.825 0.761 -7.540 1.00 85.50 178 GLY A CA 1
ATOM 1350 C C . GLY A 1 178 ? 0.171 1.318 -8.817 1.00 85.50 178 GLY A C 1
ATOM 1351 O O . GLY A 1 178 ? 0.626 2.308 -9.387 1.00 85.50 178 GLY A O 1
ATOM 1352 N N . GLU A 1 179 ? -0.872 0.648 -9.303 1.00 85.12 179 GLU A N 1
ATOM 1353 C CA . GLU A 1 179 ?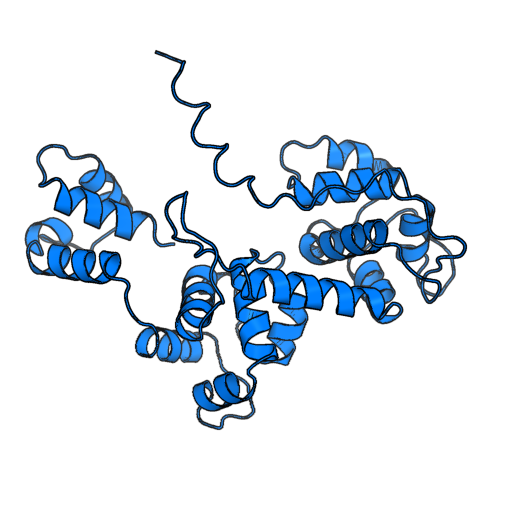 -1.696 1.042 -10.456 1.00 85.12 179 GLU A CA 1
ATOM 1354 C C . GLU A 1 179 ? -3.114 1.477 -10.041 1.00 85.12 179 GLU A C 1
ATOM 1356 O O . GLU A 1 179 ? -3.954 1.779 -10.892 1.00 85.12 179 GLU A O 1
ATOM 1361 N N . SER A 1 180 ? -3.419 1.485 -8.739 1.00 84.12 180 SER A N 1
ATOM 1362 C CA . SER A 1 180 ? -4.725 1.930 -8.248 1.00 84.12 180 SER A CA 1
ATOM 1363 C C . SER A 1 180 ? -4.904 3.440 -8.422 1.00 84.12 180 SER A C 1
ATOM 1365 O O . SER A 1 180 ? -3.969 4.232 -8.297 1.00 84.12 180 SER A O 1
ATOM 1367 N N . LYS A 1 181 ? -6.147 3.848 -8.693 1.00 80.25 181 LYS A N 1
ATOM 1368 C CA . LYS A 1 181 ? -6.517 5.256 -8.898 1.00 80.25 181 LYS A CA 1
ATOM 1369 C C . LYS A 1 181 ? -6.569 6.061 -7.601 1.00 80.25 181 LYS A C 1
ATOM 1371 O O . LYS A 1 181 ? -6.552 7.285 -7.666 1.00 80.25 181 LYS A O 1
ATOM 1376 N N . ASN A 1 182 ? -6.611 5.391 -6.453 1.00 79.50 182 ASN A N 1
ATOM 1377 C CA . ASN A 1 182 ? -6.760 6.036 -5.149 1.00 79.50 182 ASN A CA 1
ATOM 1378 C C . ASN A 1 182 ? -5.417 6.443 -4.521 1.00 79.50 182 ASN A C 1
ATOM 1380 O O . ASN A 1 182 ? -5.371 6.859 -3.367 1.00 79.50 182 ASN A O 1
ATOM 1384 N N . GLY A 1 183 ? -4.325 6.355 -5.285 1.00 73.06 183 GLY A N 1
ATOM 1385 C CA . GLY A 1 183 ? -2.999 6.779 -4.852 1.00 73.06 183 GLY A CA 1
ATOM 1386 C C . GLY A 1 183 ? -2.294 5.746 -3.975 1.00 73.06 183 GLY A C 1
ATOM 1387 O O . GLY A 1 183 ? -2.447 4.535 -4.154 1.00 73.06 183 GLY A O 1
ATOM 1388 N N . LYS A 1 184 ? -1.457 6.238 -3.056 1.00 82.88 184 LYS A N 1
ATOM 1389 C CA . LYS A 1 184 ? -0.595 5.408 -2.213 1.00 82.88 184 LYS A CA 1
ATOM 1390 C C . LYS A 1 184 ? -1.379 4.742 -1.085 1.00 82.88 184 LYS A C 1
ATOM 1392 O O . LYS A 1 184 ? -1.984 5.411 -0.252 1.00 82.88 184 LYS A O 1
ATOM 1397 N N . PHE A 1 185 ? -1.215 3.428 -0.976 1.00 89.38 185 PHE A N 1
ATOM 1398 C CA . PHE A 1 185 ? -1.646 2.656 0.183 1.00 89.38 185 PHE A CA 1
ATOM 1399 C C . PHE A 1 185 ? -0.495 2.427 1.174 1.00 89.38 185 PHE A C 1
ATOM 1401 O O . PHE A 1 185 ? 0.664 2.295 0.756 1.00 89.38 185 PHE A O 1
ATOM 1408 N N . PRO A 1 186 ? -0.779 2.384 2.489 1.00 90.69 186 PRO A N 1
ATOM 1409 C CA . PRO A 1 186 ? 0.203 1.970 3.484 1.00 90.69 186 PRO A CA 1
ATOM 1410 C C . PRO A 1 186 ? 0.546 0.473 3.331 1.00 90.69 186 PRO A C 1
ATOM 1412 O O . PRO A 1 186 ? -0.250 -0.282 2.764 1.00 90.69 186 PRO A O 1
ATOM 1415 N N . PRO A 1 187 ? 1.706 0.018 3.847 1.00 92.81 187 PRO A N 1
ATOM 1416 C CA . PRO A 1 187 ? 2.132 -1.381 3.749 1.00 92.81 187 PRO A CA 1
ATOM 1417 C C . PRO A 1 187 ? 1.093 -2.393 4.243 1.00 92.81 187 PRO A C 1
ATOM 1419 O O . PRO A 1 187 ? 0.947 -3.441 3.629 1.00 92.81 187 PRO A O 1
ATOM 1422 N N . GLN A 1 188 ? 0.335 -2.066 5.291 1.00 95.12 188 GLN A N 1
ATOM 1423 C CA . GLN A 1 188 ? -0.712 -2.923 5.851 1.00 95.12 188 GLN A CA 1
ATOM 1424 C C . GLN A 1 188 ? -1.859 -3.172 4.867 1.00 95.12 188 GLN A C 1
ATOM 1426 O O . GLN A 1 188 ? -2.323 -4.296 4.712 1.00 95.12 188 GLN A O 1
ATOM 1431 N N . VAL A 1 189 ? -2.277 -2.140 4.134 1.00 96.19 189 VAL A N 1
ATOM 1432 C CA . VAL A 1 189 ? -3.330 -2.261 3.117 1.00 96.19 189 VAL A CA 1
ATOM 1433 C C . VAL A 1 189 ? -2.809 -2.992 1.876 1.00 96.19 189 VAL A C 1
ATOM 1435 O O . VAL A 1 189 ? -3.542 -3.756 1.255 1.00 96.19 189 VAL A O 1
ATOM 1438 N N . ILE A 1 190 ? -1.529 -2.811 1.529 1.00 96.56 190 ILE A N 1
ATOM 1439 C CA . ILE A 1 190 ? -0.875 -3.597 0.470 1.00 96.56 190 ILE A CA 1
ATOM 1440 C C . ILE A 1 190 ? -0.798 -5.077 0.874 1.00 96.56 190 ILE A C 1
ATOM 1442 O O . ILE A 1 190 ? -1.090 -5.941 0.052 1.00 96.56 190 ILE A O 1
ATOM 1446 N N . ALA A 1 191 ? -0.459 -5.370 2.132 1.00 97.88 191 ALA A N 1
ATOM 1447 C CA . ALA A 1 191 ? -0.462 -6.722 2.682 1.00 97.88 191 ALA A CA 1
ATOM 1448 C C . ALA A 1 191 ? -1.867 -7.341 2.658 1.00 97.88 191 ALA A C 1
ATOM 1450 O O . ALA A 1 191 ? -2.008 -8.475 2.223 1.00 97.88 191 ALA A O 1
ATOM 1451 N N . ALA A 1 192 ? -2.909 -6.586 3.022 1.00 97.94 192 ALA A N 1
ATOM 1452 C CA . ALA A 1 192 ? -4.296 -7.051 2.954 1.00 97.94 192 ALA A CA 1
ATOM 1453 C C . ALA A 1 192 ? -4.737 -7.377 1.517 1.00 97.94 192 ALA A C 1
ATOM 1455 O O . ALA A 1 192 ? -5.373 -8.402 1.273 1.00 97.94 192 ALA A O 1
ATOM 1456 N N . ALA A 1 193 ? -4.351 -6.549 0.542 1.00 97.88 193 ALA A N 1
ATOM 1457 C CA . ALA A 1 193 ? -4.576 -6.845 -0.871 1.00 97.88 193 ALA A CA 1
ATOM 1458 C C . ALA A 1 193 ? -3.829 -8.110 -1.311 1.00 97.88 193 ALA A C 1
ATOM 1460 O O . ALA A 1 193 ? -4.410 -8.956 -1.990 1.00 97.88 193 ALA A O 1
ATOM 1461 N N . GLN A 1 194 ? -2.571 -8.265 -0.892 1.00 98.38 194 GLN A N 1
ATOM 1462 C CA . GLN A 1 194 ? -1.774 -9.452 -1.190 1.00 98.38 194 GLN A CA 1
ATOM 1463 C C . GLN A 1 194 ? -2.363 -10.718 -0.564 1.00 98.38 194 GLN A C 1
ATOM 1465 O O . GLN A 1 194 ? -2.454 -11.730 -1.251 1.00 98.38 194 GLN A O 1
ATOM 1470 N N . TYR A 1 195 ? -2.846 -10.643 0.677 1.00 98.44 195 TYR A N 1
ATOM 1471 C CA . TYR A 1 195 ? -3.507 -11.752 1.357 1.00 98.44 195 TYR A CA 1
ATOM 1472 C C . TYR A 1 195 ? -4.636 -12.332 0.496 1.00 98.44 195 TYR A C 1
ATOM 1474 O O . TYR A 1 195 ? -4.663 -13.532 0.244 1.00 98.44 195 TYR A O 1
ATOM 1482 N N . PHE A 1 196 ? -5.530 -11.495 -0.044 1.00 97.62 196 PHE A N 1
ATOM 1483 C CA . PHE A 1 196 ? -6.616 -11.973 -0.910 1.00 97.62 196 PHE A CA 1
ATOM 1484 C C . PHE A 1 196 ? -6.156 -12.455 -2.292 1.00 97.62 196 PHE A C 1
ATOM 1486 O O . PHE A 1 196 ? -6.837 -13.283 -2.895 1.00 97.62 196 PHE A O 1
ATOM 1493 N N . LEU A 1 197 ? -5.023 -11.964 -2.806 1.00 97.56 197 LEU A N 1
ATOM 1494 C CA . LEU A 1 197 ? -4.424 -12.497 -4.035 1.00 97.56 197 LEU A CA 1
ATOM 1495 C C . LEU A 1 197 ? -3.844 -13.900 -3.824 1.00 97.56 197 LEU A C 1
ATOM 1497 O O . LEU A 1 197 ? -3.969 -14.738 -4.716 1.00 97.56 197 LEU A O 1
ATOM 1501 N N . ASP A 1 198 ? -3.246 -14.156 -2.659 1.00 97.75 198 ASP A N 1
ATOM 1502 C CA . ASP A 1 198 ? -2.733 -15.476 -2.278 1.00 97.75 198 ASP A CA 1
ATOM 1503 C C . ASP A 1 198 ? -3.848 -16.429 -1.798 1.00 97.75 198 ASP A C 1
ATOM 1505 O O . ASP A 1 198 ? -3.707 -17.646 -1.923 1.00 97.75 198 ASP A O 1
ATOM 1509 N N . HIS A 1 199 ? -4.984 -15.889 -1.341 1.00 96.81 199 HIS A N 1
ATOM 1510 C CA . HIS A 1 199 ? -6.158 -16.628 -0.852 1.00 96.81 199 HIS A CA 1
ATOM 1511 C C . HIS A 1 199 ? -7.438 -16.250 -1.634 1.00 96.81 199 HIS A C 1
ATOM 1513 O O . HIS A 1 199 ? -8.387 -15.681 -1.075 1.00 96.81 199 HIS A O 1
ATOM 1519 N N . PRO A 1 200 ? -7.503 -16.528 -2.952 1.00 95.06 200 PRO A N 1
ATOM 1520 C CA . PRO A 1 200 ? -8.648 -16.147 -3.781 1.00 95.06 200 PRO A CA 1
ATOM 1521 C C . PRO A 1 200 ? -9.938 -16.884 -3.393 1.00 95.06 200 PRO A C 1
ATOM 1523 O O . PRO A 1 200 ? -11.037 -16.391 -3.639 1.00 95.06 200 PRO A O 1
ATOM 1526 N N . ASP A 1 201 ? -9.829 -18.060 -2.780 1.00 94.00 201 ASP A N 1
ATOM 1527 C CA . ASP A 1 201 ? -10.933 -18.809 -2.184 1.00 94.00 201 ASP A CA 1
ATOM 1528 C C . ASP A 1 201 ? -11.560 -18.060 -1.001 1.00 94.00 201 ASP A C 1
ATOM 1530 O O . ASP A 1 201 ? -12.785 -17.930 -0.959 1.00 94.00 201 ASP A O 1
ATOM 1534 N N . ALA A 1 202 ? -10.745 -17.476 -0.115 1.00 93.44 202 ALA A N 1
ATOM 1535 C CA . ALA A 1 202 ? -11.228 -16.631 0.975 1.00 93.44 202 ALA A CA 1
ATOM 1536 C C . ALA A 1 202 ? -11.979 -15.401 0.435 1.00 93.44 202 ALA A C 1
ATOM 1538 O O . ALA A 1 202 ? -13.066 -15.073 0.915 1.00 93.44 202 ALA A O 1
ATOM 1539 N N . TRP A 1 203 ? -11.461 -14.763 -0.623 1.00 94.81 203 TRP A N 1
ATOM 1540 C CA . TRP A 1 203 ? -12.161 -13.664 -1.302 1.00 94.81 203 TRP A CA 1
ATOM 1541 C C . TRP A 1 203 ? -13.502 -14.104 -1.910 1.00 94.81 203 TRP A C 1
ATOM 1543 O O . TRP A 1 203 ? -14.525 -13.437 -1.736 1.00 94.81 203 TRP A O 1
ATOM 1553 N N . ASN A 1 204 ? -13.523 -15.245 -2.601 1.00 91.38 204 ASN A N 1
ATOM 1554 C CA . ASN A 1 204 ? -14.739 -15.778 -3.215 1.00 91.38 204 ASN A CA 1
ATOM 1555 C C . ASN A 1 204 ? -15.799 -16.160 -2.173 1.00 91.38 204 ASN A C 1
ATOM 1557 O O . ASN A 1 204 ? -16.991 -15.941 -2.403 1.00 91.38 204 ASN A O 1
ATOM 1561 N N . GLN A 1 205 ? -15.374 -16.699 -1.027 1.00 90.12 205 GLN A N 1
ATOM 1562 C CA . GLN A 1 205 ? -16.260 -17.017 0.088 1.00 90.12 205 GLN A CA 1
ATOM 1563 C C . GLN A 1 205 ? -16.878 -15.748 0.687 1.00 90.12 205 GLN A C 1
ATOM 1565 O O . GLN A 1 205 ? -18.093 -15.711 0.879 1.00 90.12 205 GLN A O 1
ATOM 1570 N N . LEU A 1 206 ? -16.081 -14.694 0.910 1.00 90.06 206 LEU A N 1
ATOM 1571 C CA . LEU A 1 206 ? -16.590 -13.388 1.353 1.00 90.06 206 LEU A CA 1
ATOM 1572 C C . LEU A 1 206 ? -17.616 -12.818 0.369 1.00 90.06 206 LEU A C 1
ATOM 1574 O O . LEU A 1 206 ? -18.641 -12.284 0.778 1.00 90.06 206 LEU A O 1
ATOM 1578 N N . CYS A 1 207 ? -17.368 -12.980 -0.931 1.00 87.56 207 CYS A N 1
ATOM 1579 C CA . CYS A 1 207 ? -18.264 -12.551 -2.002 1.00 87.56 207 CYS A CA 1
ATOM 1580 C C . CYS A 1 207 ? -19.598 -13.311 -2.070 1.00 87.56 207 CYS A C 1
ATOM 1582 O O . CYS A 1 207 ? -20.453 -12.943 -2.877 1.00 87.56 207 CYS A O 1
ATOM 1584 N N . GLY A 1 208 ? -19.799 -14.373 -1.281 1.00 80.31 208 GLY A N 1
ATOM 1585 C CA . GLY A 1 208 ? -21.052 -15.134 -1.272 1.00 80.31 208 GLY A CA 1
ATOM 1586 C C . GLY A 1 208 ? -21.422 -15.724 -2.639 1.00 80.31 208 GLY A C 1
ATOM 1587 O O . GLY A 1 208 ? -22.601 -15.879 -2.947 1.00 80.31 208 GLY A O 1
ATOM 1588 N N . GLY A 1 209 ? -20.429 -16.002 -3.494 1.00 68.12 209 GLY A N 1
ATOM 1589 C CA . GLY A 1 209 ? -20.651 -16.491 -4.859 1.00 68.12 209 GLY A CA 1
ATOM 1590 C C . GLY A 1 209 ? -21.033 -15.418 -5.888 1.00 68.12 209 GLY A C 1
ATOM 1591 O O . GLY A 1 209 ? -21.357 -15.762 -7.028 1.00 68.12 209 GLY A O 1
ATOM 1592 N N . SER A 1 210 ? -20.965 -14.123 -5.546 1.00 66.88 210 SER A N 1
ATOM 1593 C CA . SER A 1 210 ? -20.917 -13.065 -6.563 1.00 66.88 210 SER A CA 1
ATOM 1594 C C . SER A 1 210 ? -19.688 -13.279 -7.466 1.00 66.88 210 SER A C 1
ATOM 1596 O O . SER A 1 210 ? -18.775 -14.024 -7.113 1.00 66.88 210 SER A O 1
ATOM 1598 N N . LYS A 1 211 ? -19.647 -12.675 -8.663 1.00 73.44 211 LYS A N 1
ATOM 1599 C CA . LYS A 1 211 ? -18.589 -12.882 -9.683 1.00 73.44 211 LYS A CA 1
ATOM 1600 C C . LYS A 1 211 ? -17.198 -12.335 -9.273 1.00 73.44 211 LYS A C 1
ATOM 1602 O O . LYS A 1 211 ? -16.553 -11.660 -10.071 1.00 73.44 211 LYS A O 1
ATOM 1607 N N . GLY A 1 212 ? -16.756 -12.556 -8.035 1.00 80.50 212 GLY A N 1
ATOM 1608 C CA . GLY A 1 212 ? -15.483 -12.096 -7.478 1.00 80.50 212 GLY A CA 1
ATOM 1609 C C . GLY A 1 212 ? -15.393 -10.579 -7.310 1.00 80.50 212 GLY A C 1
ATOM 1610 O O . GLY A 1 212 ? -14.285 -10.044 -7.252 1.00 80.50 212 GLY A O 1
ATOM 1611 N N . LYS A 1 213 ? -16.536 -9.881 -7.277 1.00 88.25 213 LYS A N 1
ATOM 1612 C CA . LYS A 1 213 ? -16.625 -8.422 -7.172 1.00 88.25 213 LYS A CA 1
ATOM 1613 C C . LYS A 1 213 ? -17.638 -8.031 -6.101 1.00 88.25 213 LYS A C 1
ATOM 1615 O O . LYS A 1 213 ? -18.742 -8.575 -6.075 1.00 88.25 213 LYS A O 1
ATOM 1620 N N . MET A 1 214 ? -17.279 -7.053 -5.278 1.00 91.75 214 MET A N 1
ATOM 1621 C CA . MET A 1 214 ? -18.114 -6.549 -4.192 1.00 91.75 214 MET A CA 1
ATOM 1622 C C . MET A 1 214 ? -18.086 -5.019 -4.160 1.00 91.75 214 MET A C 1
ATOM 1624 O O . MET A 1 214 ? -17.038 -4.416 -4.400 1.00 91.75 214 MET A O 1
ATOM 1628 N N . HIS A 1 215 ? -19.228 -4.386 -3.888 1.00 93.31 215 HIS A N 1
ATOM 1629 C CA . HIS A 1 215 ? -19.252 -2.956 -3.586 1.00 93.31 215 HIS A CA 1
ATOM 1630 C C . HIS A 1 215 ? -18.653 -2.704 -2.203 1.00 93.31 215 HIS A C 1
ATOM 1632 O O . HIS A 1 215 ? -18.763 -3.542 -1.308 1.00 93.31 215 HIS A O 1
ATOM 1638 N N . LYS A 1 216 ? -18.013 -1.547 -2.022 1.00 93.56 216 LYS A N 1
ATOM 1639 C CA . LYS A 1 216 ? -17.338 -1.195 -0.772 1.00 93.56 216 LYS A CA 1
ATOM 1640 C C . LYS A 1 216 ? -18.273 -1.307 0.432 1.00 93.56 216 LYS A C 1
ATOM 1642 O O . LYS A 1 216 ? -17.876 -1.845 1.454 1.00 93.56 216 LYS A O 1
ATOM 1647 N N . GLU A 1 217 ? -19.508 -0.839 0.316 1.00 91.50 217 GLU A N 1
ATOM 1648 C CA . GLU A 1 217 ? -20.481 -0.849 1.411 1.00 91.50 217 GLU A CA 1
ATOM 1649 C C . GLU A 1 217 ? -20.837 -2.279 1.849 1.00 91.50 217 GLU A C 1
ATOM 1651 O O . GLU A 1 217 ? -20.808 -2.582 3.043 1.00 91.50 217 GLU A O 1
ATOM 1656 N N . ASP A 1 218 ? -21.074 -3.177 0.889 1.00 92.06 218 ASP A N 1
ATOM 1657 C CA . ASP A 1 218 ? -21.309 -4.600 1.164 1.00 92.06 218 ASP A CA 1
ATOM 1658 C C . ASP A 1 218 ? -20.072 -5.241 1.808 1.00 92.06 218 ASP A C 1
ATOM 1660 O O . ASP A 1 218 ? -20.182 -6.014 2.761 1.00 92.06 218 ASP A O 1
ATOM 1664 N N . PHE A 1 219 ? -18.878 -4.864 1.338 1.00 92.75 219 PHE A N 1
ATOM 1665 C CA . PHE A 1 219 ? -17.620 -5.321 1.918 1.00 92.75 219 PHE A CA 1
ATOM 1666 C C . PHE A 1 219 ? -17.470 -4.896 3.372 1.00 92.75 219 PHE A C 1
ATOM 1668 O O . PHE A 1 219 ? -17.131 -5.731 4.202 1.00 92.75 219 PHE A O 1
ATOM 1675 N N . LEU A 1 220 ? -17.755 -3.639 3.712 1.00 91.94 220 LEU A N 1
ATOM 1676 C CA . LEU A 1 220 ? -17.651 -3.166 5.093 1.00 91.94 220 LEU A CA 1
ATOM 1677 C C . LEU A 1 220 ? -18.656 -3.867 6.009 1.00 91.94 220 LEU A C 1
ATOM 1679 O O . LEU A 1 220 ? -18.330 -4.180 7.157 1.00 91.94 220 LEU A O 1
ATOM 1683 N N . GLN A 1 221 ? -19.845 -4.187 5.497 1.00 90.94 221 GLN A N 1
ATOM 1684 C CA . GLN A 1 221 ? -20.822 -4.977 6.236 1.00 90.94 221 GLN A CA 1
ATOM 1685 C C . GLN A 1 221 ? -20.310 -6.399 6.509 1.00 90.94 221 GLN A C 1
ATOM 1687 O O . GLN A 1 221 ? -20.374 -6.871 7.644 1.00 90.94 221 GLN A O 1
ATOM 1692 N N . VAL A 1 222 ? -19.763 -7.079 5.498 1.00 89.62 222 VAL A N 1
ATOM 1693 C CA . VAL A 1 222 ? -19.224 -8.440 5.656 1.00 89.62 222 VAL A CA 1
ATOM 1694 C C . VAL A 1 222 ? -17.981 -8.436 6.548 1.00 89.62 222 VAL A C 1
ATOM 1696 O O . VAL A 1 222 ? -17.882 -9.253 7.468 1.00 89.62 222 VAL A O 1
ATOM 1699 N N . ALA A 1 223 ? -17.062 -7.494 6.327 1.00 89.69 223 ALA A N 1
ATOM 1700 C CA . ALA A 1 223 ? -15.839 -7.334 7.101 1.00 89.69 223 ALA A CA 1
ATOM 1701 C C . ALA A 1 223 ? -16.163 -7.111 8.580 1.00 89.69 223 ALA A C 1
ATOM 1703 O O . ALA A 1 223 ? -15.681 -7.864 9.422 1.00 89.69 223 ALA A O 1
ATOM 1704 N N . SER A 1 224 ? -17.037 -6.153 8.907 1.00 86.06 224 SER A N 1
ATOM 1705 C CA . SER A 1 224 ? -17.408 -5.865 10.302 1.00 86.06 224 SER A CA 1
ATOM 1706 C C . SER A 1 224 ? -18.019 -7.067 11.027 1.00 86.06 224 SER A C 1
ATOM 1708 O O . SER A 1 224 ? -17.759 -7.248 12.212 1.00 86.06 224 SER A O 1
ATOM 1710 N N . SER A 1 225 ? -18.759 -7.932 10.325 1.00 85.25 225 SER A N 1
ATOM 1711 C CA . SER A 1 225 ? -19.300 -9.169 10.909 1.00 85.25 225 SER A CA 1
ATOM 1712 C C . SER A 1 225 ? -18.305 -10.331 11.021 1.00 85.25 225 SER A C 1
ATOM 1714 O O . SER A 1 225 ? -18.564 -11.276 11.762 1.00 85.25 225 SER A O 1
ATOM 1716 N N . SER A 1 226 ? -17.194 -10.284 10.281 1.00 84.88 226 SER A N 1
ATOM 1717 C CA . SER A 1 226 ? -16.235 -11.397 10.170 1.00 84.88 226 SER A CA 1
ATOM 1718 C C . SER A 1 226 ? -14.933 -11.148 10.934 1.00 84.88 226 SER A C 1
ATOM 1720 O O . SER A 1 226 ? -14.164 -12.080 11.168 1.00 84.88 226 SER A O 1
ATOM 1722 N N . MET A 1 227 ? -14.660 -9.899 11.309 1.00 84.50 227 MET A N 1
ATOM 1723 C CA . MET A 1 227 ? -13.485 -9.532 12.092 1.00 84.50 227 MET A CA 1
ATOM 1724 C C . MET A 1 227 ? -13.665 -9.875 13.569 1.00 84.50 227 MET A C 1
ATOM 1726 O O . MET A 1 227 ? -14.731 -9.681 14.150 1.00 84.50 227 MET A O 1
ATOM 1730 N N . SER A 1 228 ? -12.586 -10.335 14.198 1.00 84.12 228 SER A N 1
ATOM 1731 C CA . SER A 1 228 ? -12.535 -10.490 15.652 1.00 84.12 228 SER A CA 1
ATOM 1732 C C . SER A 1 228 ? -12.050 -9.204 16.304 1.00 84.12 228 SER A C 1
ATOM 1734 O O . SER A 1 228 ? -11.002 -8.681 15.920 1.00 84.12 228 SER A O 1
ATOM 1736 N N . LEU A 1 229 ? -12.764 -8.731 17.326 1.00 84.06 229 LEU A N 1
ATOM 1737 C CA . LEU A 1 229 ? -12.268 -7.666 18.195 1.00 84.06 229 LEU A CA 1
ATOM 1738 C C . LEU A 1 229 ? -11.065 -8.170 19.005 1.00 84.06 229 LEU A C 1
ATOM 1740 O O . LEU A 1 229 ? -11.056 -9.295 19.507 1.00 84.06 229 LEU A O 1
ATOM 1744 N N . THR A 1 230 ? -10.048 -7.329 19.145 1.00 82.12 230 THR A N 1
ATOM 1745 C CA . THR A 1 230 ? -8.947 -7.525 20.087 1.00 82.12 230 THR A CA 1
ATOM 1746 C C . THR A 1 230 ? -9.458 -7.449 21.523 1.00 82.12 230 THR A C 1
ATOM 1748 O O . THR A 1 230 ? -10.518 -6.887 21.803 1.00 82.12 230 THR A O 1
ATOM 1751 N N . GLN A 1 231 ? -8.673 -7.955 22.478 1.00 83.81 231 GLN A N 1
ATOM 1752 C CA . GLN A 1 231 ? -9.029 -7.823 23.891 1.00 83.81 231 GLN A CA 1
ATOM 1753 C C . GLN A 1 231 ? -9.152 -6.352 24.319 1.00 83.81 231 GLN A C 1
ATOM 1755 O O . GLN A 1 231 ? -10.028 -6.017 25.108 1.00 83.81 231 GLN A O 1
ATOM 1760 N N . THR A 1 232 ? -8.318 -5.463 23.777 1.00 84.12 232 THR A N 1
ATOM 1761 C CA . THR A 1 232 ? -8.395 -4.020 24.043 1.00 84.12 232 THR A CA 1
ATOM 1762 C C . THR A 1 232 ? -9.701 -3.417 23.525 1.00 84.12 232 THR A C 1
ATOM 1764 O O . THR A 1 232 ? -10.340 -2.639 24.234 1.00 84.12 232 THR A O 1
ATOM 1767 N N . GLU A 1 233 ? -10.143 -3.802 22.326 1.00 86.38 233 GLU A N 1
ATOM 1768 C CA . GLU A 1 233 ? -11.427 -3.368 21.761 1.00 86.38 233 GLU A CA 1
ATOM 1769 C C . GLU A 1 233 ? -12.608 -3.926 22.571 1.00 86.38 233 GLU A C 1
ATOM 1771 O O . GLU A 1 233 ? -13.532 -3.183 22.895 1.00 86.38 233 GLU A O 1
ATOM 1776 N N . LEU A 1 234 ? -12.554 -5.196 22.989 1.00 89.81 234 LEU A N 1
ATOM 1777 C CA . LEU A 1 234 ? -13.561 -5.794 23.874 1.00 89.81 234 LEU A CA 1
ATOM 1778 C C . LEU A 1 234 ? -13.650 -5.057 25.215 1.00 89.81 234 LEU A C 1
ATOM 1780 O O . LEU A 1 234 ? -14.744 -4.687 25.636 1.00 89.81 234 LEU A O 1
ATOM 1784 N N . ASN A 1 235 ? -12.505 -4.775 25.842 1.00 89.00 235 ASN A N 1
ATOM 1785 C CA . ASN A 1 235 ? -12.441 -3.997 27.079 1.00 89.00 235 ASN A CA 1
ATOM 1786 C C . ASN A 1 235 ? -12.993 -2.579 26.870 1.00 89.00 235 ASN A C 1
ATOM 1788 O O . ASN A 1 235 ? -13.653 -2.035 27.748 1.00 89.00 235 ASN A O 1
ATOM 1792 N N . THR A 1 236 ? -12.748 -1.973 25.704 1.00 90.31 236 THR A N 1
ATOM 1793 C CA . THR A 1 236 ? -13.277 -0.648 25.354 1.00 90.31 236 THR A CA 1
ATOM 1794 C C . THR A 1 236 ? -14.801 -0.682 25.238 1.00 90.31 236 THR A C 1
ATOM 1796 O O . THR A 1 236 ? -15.473 0.164 25.823 1.00 90.31 236 THR A O 1
ATOM 1799 N N . VAL A 1 237 ? -15.365 -1.680 24.552 1.00 91.00 237 VAL A N 1
ATOM 1800 C CA . VAL A 1 237 ? -16.822 -1.877 24.450 1.00 91.00 237 VAL A CA 1
ATOM 1801 C C . VAL A 1 237 ? -17.449 -2.113 25.825 1.00 91.00 237 VAL A C 1
ATOM 1803 O O . VAL A 1 237 ? -18.485 -1.523 26.132 1.00 91.00 237 VAL A O 1
ATOM 1806 N N . GLU A 1 238 ? -16.817 -2.927 26.671 1.00 93.00 238 GLU A N 1
ATOM 1807 C CA . GLU A 1 238 ? -17.258 -3.161 28.049 1.00 93.00 238 GLU A CA 1
ATOM 1808 C C . GLU A 1 238 ? -17.224 -1.867 28.875 1.00 93.00 238 GLU A C 1
ATOM 1810 O O . GLU A 1 238 ? -18.216 -1.511 29.506 1.00 93.00 238 GLU A O 1
ATOM 1815 N N . MET A 1 239 ? -16.152 -1.077 28.769 1.00 93.44 239 MET A N 1
ATOM 1816 C CA . MET A 1 239 ? -16.054 0.221 29.441 1.00 93.44 239 MET A CA 1
ATOM 1817 C C . MET A 1 239 ? -17.135 1.207 28.989 1.00 93.44 239 MET A C 1
ATOM 1819 O O . MET A 1 239 ? -17.700 1.908 29.831 1.00 93.44 239 MET A O 1
ATOM 1823 N N . ILE A 1 240 ? -17.452 1.261 27.690 1.00 92.31 240 ILE A N 1
ATOM 1824 C CA . ILE A 1 240 ? -18.549 2.089 27.162 1.00 92.31 240 ILE A CA 1
ATOM 1825 C C . ILE A 1 240 ? -19.891 1.617 27.725 1.00 92.31 240 ILE A C 1
ATOM 1827 O O . ILE A 1 240 ? -20.716 2.440 28.120 1.00 92.31 240 ILE A O 1
ATOM 1831 N N . LYS A 1 241 ? -20.111 0.299 27.763 1.00 92.12 241 LYS A N 1
ATOM 1832 C CA . LYS A 1 241 ? -21.334 -0.314 28.290 1.00 92.12 241 LYS A CA 1
ATOM 1833 C C . LYS A 1 241 ? -21.525 -0.004 29.777 1.00 92.12 241 LYS A C 1
ATOM 1835 O O . LYS A 1 241 ? -22.640 0.316 30.176 1.00 92.12 241 LYS A O 1
ATOM 1840 N N . ASP A 1 242 ? -20.460 -0.043 30.568 1.00 94.62 242 ASP A N 1
ATOM 1841 C CA . ASP A 1 242 ? -20.525 0.202 32.011 1.00 94.62 242 ASP A CA 1
ATOM 1842 C C . ASP A 1 242 ? -20.598 1.701 32.362 1.00 94.62 242 ASP A C 1
ATOM 1844 O O . ASP A 1 242 ? -21.020 2.062 33.458 1.00 94.62 242 ASP A O 1
ATOM 1848 N N . HIS A 1 243 ? -20.226 2.586 31.428 1.00 93.25 243 HIS A N 1
ATOM 1849 C CA . HIS A 1 243 ? -20.173 4.041 31.627 1.00 93.25 243 HIS A CA 1
ATOM 1850 C C . HIS A 1 243 ? -20.975 4.815 30.565 1.00 93.25 243 HIS A C 1
ATOM 1852 O O . HIS A 1 243 ? -20.552 5.885 30.114 1.00 93.25 243 HIS A O 1
ATOM 1858 N N . GLN A 1 244 ? -22.140 4.293 30.159 1.00 92.06 244 GLN A N 1
ATOM 1859 C CA . GLN A 1 244 ? -22.961 4.871 29.083 1.00 92.06 244 GLN A CA 1
ATOM 1860 C C . GLN A 1 244 ? -23.280 6.356 29.296 1.00 92.06 244 GLN A C 1
ATOM 1862 O O . GLN A 1 244 ? -23.141 7.143 28.362 1.00 92.06 244 GLN A O 1
ATOM 1867 N N . ASP A 1 245 ? -23.634 6.771 30.513 1.00 91.75 245 ASP A N 1
ATOM 1868 C CA . ASP A 1 245 ? -23.937 8.179 30.808 1.00 91.75 245 ASP A CA 1
ATOM 1869 C C . ASP A 1 245 ? -22.718 9.094 30.623 1.00 91.75 245 ASP A C 1
ATOM 1871 O O . ASP A 1 245 ? -22.844 10.230 30.164 1.00 91.75 245 ASP A O 1
ATOM 1875 N N . THR A 1 246 ? -21.515 8.595 30.904 1.00 91.75 246 THR A N 1
ATOM 1876 C CA . THR A 1 246 ? -20.271 9.342 30.686 1.00 91.75 246 THR A CA 1
ATOM 1877 C C . THR A 1 246 ? -19.985 9.494 29.188 1.00 91.75 246 THR A C 1
ATOM 1879 O O . THR A 1 246 ? -19.699 10.597 28.707 1.00 91.75 246 THR A O 1
ATOM 1882 N N . PHE A 1 247 ? -20.116 8.410 28.416 1.00 91.56 247 PHE A N 1
ATOM 1883 C CA . PHE A 1 247 ? -19.835 8.410 26.974 1.00 91.56 247 PHE A CA 1
ATOM 1884 C C . PHE A 1 247 ? -20.918 9.103 26.143 1.00 91.56 247 PHE A C 1
ATOM 1886 O O . PHE A 1 247 ? -20.599 9.867 25.232 1.00 91.56 247 PHE A O 1
ATOM 1893 N N . PHE A 1 248 ? -22.193 8.939 26.480 1.00 90.81 248 PHE A N 1
ATOM 1894 C CA . PHE A 1 248 ? -23.322 9.456 25.702 1.00 90.81 248 PHE A CA 1
ATOM 1895 C C . PHE A 1 248 ? -24.010 10.618 26.421 1.00 90.81 248 PHE A C 1
ATOM 1897 O O . PHE A 1 248 ? -24.108 11.714 25.864 1.00 90.81 248 PHE A O 1
ATOM 1904 N N . GLY A 1 249 ? -24.339 10.470 27.703 1.00 84.50 249 GLY A N 1
ATOM 1905 C CA . GLY A 1 249 ? -25.062 11.498 28.456 1.00 84.50 249 GLY A CA 1
ATOM 1906 C C . GLY A 1 249 ? -26.345 11.891 27.719 1.00 84.50 249 GLY A C 1
ATOM 1907 O O . GLY A 1 249 ? -27.104 11.028 27.293 1.00 84.50 249 GLY A O 1
ATOM 1908 N N . SER A 1 250 ? -26.570 13.190 27.498 1.00 79.06 250 SER A N 1
ATOM 1909 C CA . SER A 1 250 ? -27.728 13.691 26.737 1.00 79.06 250 SER A CA 1
ATOM 1910 C C . SER A 1 250 ? -27.516 13.798 25.218 1.00 79.06 250 SER A C 1
ATOM 1912 O O . SER A 1 250 ? -28.368 14.364 24.532 1.00 79.06 250 SER A O 1
ATOM 1914 N N . GLY A 1 251 ? -26.399 13.312 24.667 1.00 83.88 251 GLY A N 1
ATOM 1915 C CA . GLY A 1 251 ? -26.048 13.551 23.266 1.00 83.88 251 GLY A CA 1
ATOM 1916 C C . GLY A 1 251 ? -25.281 12.420 22.589 1.00 83.88 251 GLY A C 1
ATOM 1917 O O . GLY A 1 251 ? -25.069 11.342 23.137 1.00 83.88 251 GLY A O 1
ATOM 1918 N N . VAL A 1 252 ? -24.864 12.688 21.352 1.00 87.31 252 VAL A N 1
ATOM 1919 C CA . VAL A 1 252 ? -24.064 11.755 20.552 1.00 87.31 252 VAL A CA 1
ATOM 1920 C C . VAL A 1 252 ? -22.592 11.791 20.964 1.00 87.31 252 VAL A C 1
ATOM 1922 O O . VAL A 1 252 ? -22.072 12.821 21.403 1.00 87.31 252 VAL A O 1
ATOM 1925 N N . LEU A 1 253 ? -21.906 10.662 20.798 1.00 88.62 253 LEU A N 1
ATOM 1926 C CA . LEU A 1 253 ? -20.462 10.579 20.980 1.00 88.62 253 LEU A CA 1
ATOM 1927 C C . LEU A 1 253 ? -19.759 11.248 19.788 1.00 88.62 253 LEU A C 1
ATOM 1929 O O . LEU A 1 253 ? -20.005 10.889 18.640 1.00 88.62 253 LEU A O 1
ATOM 1933 N N . THR A 1 254 ? -18.895 12.229 20.053 1.00 90.94 254 THR A N 1
ATOM 1934 C CA . THR A 1 254 ? -18.147 12.971 19.022 1.00 90.94 254 THR A CA 1
ATOM 1935 C C . THR A 1 254 ? -16.641 12.887 19.262 1.00 90.94 254 THR A C 1
ATOM 1937 O O . THR A 1 254 ? -16.205 12.680 20.398 1.00 90.94 254 THR A O 1
ATOM 1940 N N . ARG A 1 255 ? -15.828 13.112 18.216 1.00 90.94 255 ARG A N 1
ATOM 1941 C CA . ARG A 1 255 ? -14.356 13.160 18.342 1.00 90.94 255 ARG A CA 1
ATOM 1942 C C . ARG A 1 255 ? -13.900 14.210 19.363 1.00 90.94 255 ARG A C 1
ATOM 1944 O O . ARG A 1 255 ? -13.037 13.923 20.185 1.00 90.94 255 ARG A O 1
ATOM 1951 N N . ASP A 1 256 ? -14.543 15.378 19.393 1.00 91.94 256 ASP A N 1
ATOM 1952 C CA . ASP A 1 256 ? -14.262 16.423 20.389 1.00 91.94 256 ASP A CA 1
ATOM 1953 C C . ASP A 1 256 ? -14.595 15.982 21.818 1.00 91.94 256 ASP A C 1
ATOM 1955 O O . ASP A 1 256 ? -13.880 16.327 22.761 1.00 91.94 256 ASP A O 1
ATOM 1959 N N . LYS A 1 257 ? -15.679 15.216 22.002 1.00 92.75 257 LYS A N 1
ATOM 1960 C CA . LYS A 1 257 ? -16.038 14.661 23.311 1.00 92.75 257 LYS A CA 1
ATOM 1961 C C . LYS A 1 257 ? -14.995 13.639 23.762 1.00 92.75 257 LYS A C 1
ATOM 1963 O O . LYS A 1 257 ? -14.516 13.742 24.886 1.00 92.75 257 LYS A O 1
ATOM 1968 N N . LEU A 1 258 ? -14.587 12.730 22.877 1.00 94.75 258 LEU A N 1
ATOM 1969 C CA . LEU A 1 258 ? -13.529 11.752 23.147 1.00 94.75 258 LEU A CA 1
ATOM 1970 C C . LEU A 1 258 ? -12.199 12.428 23.512 1.00 94.75 258 LEU A C 1
ATOM 1972 O O . LEU A 1 258 ? -11.566 12.041 24.492 1.00 94.75 258 LEU A O 1
ATOM 1976 N N . ALA A 1 259 ? -11.814 13.484 22.788 1.00 94.38 259 ALA A N 1
ATOM 1977 C CA . ALA A 1 259 ? -10.614 14.264 23.087 1.00 94.38 259 ALA A CA 1
ATOM 1978 C C . ALA A 1 259 ? -10.673 14.911 24.481 1.00 94.38 259 ALA A C 1
ATOM 1980 O O . ALA A 1 259 ? -9.713 14.820 25.243 1.00 94.38 259 ALA A O 1
ATOM 1981 N N . LYS A 1 260 ? -11.817 15.496 24.858 1.00 94.19 260 LYS A N 1
ATOM 1982 C CA . LYS A 1 260 ? -12.015 16.050 26.208 1.00 94.19 260 LYS A CA 1
ATOM 1983 C C . LYS A 1 260 ? -11.961 14.970 27.285 1.00 94.19 260 LYS A C 1
ATOM 1985 O O . LYS A 1 260 ? -11.304 15.170 28.299 1.00 94.19 260 LYS A O 1
ATOM 1990 N N . MET A 1 261 ? -12.619 13.831 27.059 1.00 94.50 261 MET A N 1
ATOM 1991 C CA . MET A 1 261 ? -12.631 12.712 28.005 1.00 94.50 261 MET A CA 1
ATOM 1992 C C . MET A 1 261 ? -11.224 12.169 28.248 1.00 94.50 261 MET A C 1
ATOM 1994 O O . MET A 1 261 ? -10.842 11.969 29.394 1.00 94.50 261 MET A O 1
ATOM 1998 N N . LYS A 1 262 ? -10.428 11.988 27.189 1.00 94.12 262 LYS A N 1
ATOM 1999 C CA . LYS A 1 262 ? -9.029 11.551 27.283 1.00 94.12 262 LYS A CA 1
ATOM 2000 C C . LYS A 1 262 ? -8.201 12.414 28.250 1.00 94.12 262 LYS A C 1
ATOM 2002 O O . LYS A 1 262 ? -7.405 11.873 29.019 1.00 94.12 262 LYS A O 1
ATOM 2007 N N . ASP A 1 263 ? -8.399 13.731 28.233 1.00 93.69 263 ASP A N 1
ATOM 2008 C CA . ASP A 1 263 ? -7.612 14.680 29.032 1.00 93.69 263 ASP A CA 1
ATOM 2009 C C . ASP A 1 263 ? -8.221 14.990 30.419 1.00 93.69 263 ASP A C 1
ATOM 2011 O O . ASP A 1 263 ? -7.544 15.562 31.283 1.00 93.69 263 ASP A O 1
ATOM 2015 N N . ASP A 1 264 ? -9.471 14.591 30.677 1.00 94.81 264 ASP A N 1
ATOM 2016 C CA . ASP A 1 264 ? -10.192 14.887 31.920 1.00 94.81 264 ASP A CA 1
ATOM 2017 C C . ASP A 1 264 ? -9.757 13.986 33.081 1.00 94.81 264 ASP A C 1
ATOM 2019 O O . ASP A 1 264 ? -10.270 12.890 33.291 1.00 94.81 264 ASP A O 1
ATOM 2023 N N . LYS A 1 265 ? -8.835 14.488 33.906 1.00 94.50 265 LYS A N 1
ATOM 2024 C CA . LYS A 1 265 ? -8.280 13.775 35.069 1.00 94.50 265 LYS A CA 1
ATOM 2025 C C . LYS A 1 265 ? -9.298 13.415 36.160 1.00 94.50 265 LYS A C 1
ATOM 2027 O O . LYS A 1 265 ? -8.912 12.695 37.077 1.00 94.50 265 LYS A O 1
ATOM 2032 N N . SER A 1 266 ? -10.528 13.929 36.103 1.00 94.56 266 SER A N 1
ATOM 2033 C CA . SER A 1 266 ? -11.592 13.536 37.033 1.00 94.56 266 SER A CA 1
ATOM 2034 C C . SER A 1 266 ? -12.237 12.195 36.669 1.00 94.56 266 SER A C 1
ATOM 2036 O O . SER A 1 266 ? -12.831 11.557 37.537 1.00 94.56 266 SER A O 1
ATOM 2038 N N . LEU A 1 267 ? -12.088 11.743 35.419 1.00 93.69 267 LEU A N 1
ATOM 2039 C CA . LEU A 1 267 ? -12.596 10.456 34.957 1.00 93.69 267 LEU A CA 1
ATOM 2040 C C . LEU A 1 267 ? -11.692 9.299 35.392 1.00 93.69 267 LEU A C 1
ATOM 2042 O O . LEU A 1 267 ? -10.472 9.445 35.534 1.00 93.69 267 LEU A O 1
ATOM 2046 N N . ASP A 1 268 ? -12.300 8.117 35.527 1.00 93.25 268 ASP A N 1
ATOM 2047 C CA . ASP A 1 268 ? -11.574 6.869 35.753 1.00 93.25 268 ASP A CA 1
ATOM 2048 C C . ASP A 1 268 ? -10.474 6.700 34.679 1.00 93.25 268 ASP A C 1
ATOM 2050 O O . ASP A 1 268 ? -10.738 6.904 33.486 1.00 93.25 268 ASP A O 1
ATOM 2054 N N . PRO A 1 269 ? -9.229 6.342 35.055 1.00 93.56 269 PRO A N 1
ATOM 2055 C CA . PRO A 1 269 ? -8.156 6.070 34.103 1.00 93.56 269 PRO A CA 1
ATOM 2056 C C . PRO A 1 269 ? -8.557 5.161 32.934 1.00 93.56 269 PRO A C 1
ATOM 2058 O O . PRO A 1 269 ? -8.188 5.466 31.802 1.00 93.56 269 PRO A O 1
ATOM 2061 N N . LYS A 1 270 ? -9.361 4.120 33.174 1.00 91.50 270 LYS A N 1
ATOM 2062 C CA . LYS A 1 270 ? -9.848 3.201 32.138 1.00 91.50 270 LYS A CA 1
ATOM 2063 C C . LYS A 1 270 ? -10.860 3.853 31.198 1.00 91.50 270 LYS A C 1
ATOM 2065 O O . LYS A 1 270 ? -10.882 3.535 30.014 1.00 91.50 270 LYS A O 1
ATOM 2070 N N . VAL A 1 271 ? -11.675 4.796 31.683 1.00 93.56 271 VAL A N 1
ATOM 2071 C CA . VAL A 1 271 ? -12.589 5.576 30.824 1.00 93.56 271 VAL A CA 1
ATOM 2072 C C . VAL A 1 271 ? -11.788 6.476 29.883 1.00 93.56 271 VAL A C 1
ATOM 2074 O O . VAL A 1 271 ? -12.123 6.593 28.705 1.00 93.56 271 VAL A O 1
ATOM 2077 N N . ARG A 1 272 ? -10.697 7.076 30.371 1.00 94.38 272 ARG A N 1
ATOM 2078 C CA . ARG A 1 272 ? -9.797 7.897 29.540 1.00 94.38 272 ARG A CA 1
ATOM 2079 C C . ARG A 1 272 ? -9.022 7.074 28.517 1.00 94.38 272 ARG A C 1
ATOM 2081 O O . ARG A 1 272 ? -8.789 7.542 27.402 1.00 94.38 272 ARG A O 1
ATOM 2088 N N . GLU A 1 273 ? -8.624 5.863 28.893 1.00 91.56 273 GLU A N 1
ATOM 2089 C CA . GLU A 1 273 ? -7.978 4.900 28.001 1.00 91.56 273 GLU A CA 1
ATOM 2090 C C . GLU A 1 273 ? -8.935 4.460 26.887 1.00 91.56 273 GLU A C 1
ATOM 2092 O O . GLU A 1 273 ? -8.607 4.622 25.715 1.00 91.56 273 GLU A O 1
ATOM 2097 N N . ALA A 1 274 ? -10.160 4.050 27.232 1.00 92.88 274 ALA A N 1
ATOM 2098 C CA . ALA A 1 274 ? -11.208 3.728 26.263 1.00 92.88 274 ALA A CA 1
ATOM 2099 C C . ALA A 1 274 ? -11.527 4.918 25.334 1.00 92.88 274 ALA A C 1
ATOM 2101 O O . ALA A 1 274 ? -11.633 4.754 24.120 1.00 92.88 274 ALA A O 1
ATOM 2102 N N . ALA A 1 275 ? -11.608 6.142 25.872 1.00 92.69 275 ALA A N 1
ATOM 2103 C CA . ALA A 1 275 ? -11.786 7.343 25.056 1.00 92.69 275 ALA A CA 1
ATOM 2104 C C . ALA A 1 275 ? -10.595 7.606 24.114 1.00 92.69 275 ALA A C 1
ATOM 2106 O O . ALA A 1 275 ? -10.793 8.044 22.982 1.00 92.69 275 ALA A O 1
ATOM 2107 N N . SER A 1 276 ? -9.366 7.322 24.558 1.00 90.31 276 SER A N 1
ATOM 2108 C CA . SER A 1 276 ? -8.168 7.428 23.715 1.00 90.31 276 SER A CA 1
ATOM 2109 C C . SER A 1 276 ? -8.162 6.394 22.598 1.00 90.31 276 SER A C 1
ATOM 2111 O O . SER A 1 276 ? -7.819 6.753 21.475 1.00 90.31 276 SER A O 1
ATOM 2113 N N . GLN A 1 277 ? -8.564 5.155 22.894 1.00 88.31 277 GLN A N 1
ATOM 2114 C CA . GLN A 1 277 ? -8.673 4.082 21.909 1.00 88.31 277 GLN A CA 1
ATOM 2115 C C . GLN A 1 277 ? -9.658 4.471 20.802 1.00 88.31 277 GLN A C 1
ATOM 2117 O O . GLN A 1 277 ? -9.264 4.562 19.643 1.00 88.31 277 GLN A O 1
ATOM 2122 N N . LEU A 1 278 ? -10.893 4.837 21.166 1.00 88.50 278 LEU A N 1
ATOM 2123 C CA . LEU A 1 278 ? -11.920 5.277 20.211 1.00 88.50 278 LEU A CA 1
ATOM 2124 C C . LEU A 1 278 ? -11.492 6.497 19.383 1.00 88.50 278 LEU A C 1
ATOM 2126 O O . LEU A 1 278 ? -11.906 6.651 18.241 1.00 88.50 278 LEU A O 1
ATOM 2130 N N . LEU A 1 279 ? -10.686 7.397 19.958 1.00 87.38 279 LEU A N 1
ATOM 2131 C CA . LEU A 1 279 ? -10.170 8.563 19.240 1.00 87.38 279 LEU A CA 1
ATOM 2132 C C . LEU A 1 279 ? -9.035 8.204 18.269 1.00 87.38 279 LEU A C 1
ATOM 2134 O O . LEU A 1 279 ? -8.822 8.923 17.293 1.00 87.38 279 LEU A O 1
ATOM 2138 N N . SER A 1 280 ? -8.271 7.151 18.559 1.00 80.00 280 SER A N 1
ATOM 2139 C CA . SER A 1 280 ? -7.185 6.679 17.695 1.00 80.00 280 SER A CA 1
ATOM 2140 C C . SER A 1 280 ? -7.686 5.925 16.466 1.00 80.00 280 SER A C 1
ATOM 2142 O O . SER A 1 280 ? -6.971 5.853 15.465 1.00 80.00 280 SER A O 1
ATOM 2144 N N . ASP A 1 281 ? -8.920 5.426 16.519 1.00 72.75 281 ASP A N 1
ATOM 2145 C CA . ASP A 1 281 ? -9.576 4.854 15.357 1.00 72.75 281 ASP A CA 1
ATOM 2146 C C . ASP A 1 281 ? -9.952 5.961 14.344 1.00 72.75 281 ASP A C 1
ATOM 2148 O O . ASP A 1 281 ? -10.372 7.060 14.749 1.00 72.75 281 ASP A O 1
ATOM 2152 N N . PRO A 1 282 ? -9.694 5.728 13.038 1.00 57.66 282 PRO A N 1
ATOM 2153 C CA . PRO A 1 282 ? -9.891 6.717 11.979 1.00 57.66 282 PRO A CA 1
ATOM 2154 C C . PRO A 1 282 ? -11.347 7.185 11.866 1.00 57.66 282 PRO A C 1
ATOM 2156 O O . PRO A 1 282 ? -12.264 6.339 11.935 1.00 57.66 282 PRO A O 1
#

Foldseek 3Di:
DPDPPPPPPPLPCVDDPPQDPQDPAFPPQALQDGAGDPNLLLLLQLCLLALVVDWDALVCLVVLLVDPPNPPSNNVSSVSCNSHVVSQQRLQCPPVSDRPRIHHSVSSVSSCVSHVVSLVSLLVLLQVCQQQPDQPLDDRPDGGHHHDLLQLLVLCLLCLVLDDQKDALVQLSCQSSSNHPSHHDDSSNNNSSSVCNVVVVSQCVLVVNDPRMDGSVSSNVSSVVPHDDDPLRVLLVVLCVVPVCQQANPHHHDLVSLVCQLPDPVDDPSSNSSSVSVNSRD

Secondary structure (DSSP, 8-state):
--SSSSSSSSTT-TT-----SSPPPPTT-BTTBS---HHHHHHHHHHHHTGGG--EEGGGHHHHHH-TTS-HHHHHHHHHHHH-HHHHHHHHTTTTS---SEE-HHHHHHHHHH-HHHHHHHHHHHHHHHHTB--TTPPTTPPPBPPPHHHHHHHHHHTGGGS-SEEEHHHHHHHHHT--TT-PPPHHHHHHHHHHHH-HHHHHHHTTTSSSEEEHHHHHHHHHHHPPPPHHHHHHHHHHHHTHHHHTTTS---HHHHHHHHH-TTS-HHHHHHHHHHHH--

Solvent-accessible surface area (backbone atoms only — not comparable to full-atom values): 15856 Å² total; per-residue (Å²): 141,88,85,83,83,80,76,82,85,66,75,78,64,88,76,64,78,81,80,69,75,80,63,72,71,49,85,71,49,43,39,66,40,65,62,76,44,73,58,53,38,51,30,51,55,44,50,35,30,44,37,80,66,43,66,47,37,66,88,48,43,64,59,50,46,68,38,86,84,45,52,73,66,54,26,51,29,43,55,51,42,68,73,22,56,60,59,49,42,17,34,20,10,62,96,76,74,57,48,82,55,40,35,42,50,67,28,53,51,53,27,42,74,48,34,65,67,45,53,54,50,32,48,54,52,24,48,50,34,22,58,48,27,62,66,93,83,56,65,84,82,70,74,64,35,67,62,46,73,44,50,28,37,46,38,47,55,70,45,44,90,62,50,61,67,62,42,32,64,72,48,27,52,23,50,45,58,29,65,41,91,70,49,67,72,57,64,56,46,27,10,25,30,39,50,40,66,80,33,51,65,62,49,34,58,72,38,72,73,42,92,51,51,42,48,42,71,62,45,49,54,52,33,67,75,65,42,75,76,50,72,68,53,50,51,30,54,49,51,45,68,77,36,42,63,79,61,34,58,98,50,79,75,44,69,70,54,27,54,51,43,44,70,40,83,88,52,58,71,67,59,21,48,36,24,43,53,64,58,70,51,125

Nearest PDB structures (foldseek):
  3chu-assembly1_A  TM=1.675E-01  e=8.531E+00  unclassified
  9dez-assembly1_A  TM=1.349E-01  e=6.791E+00  Porcine deltacoronavirus

Mean predicted aligned error: 8.97 Å

Sequence (282 aa):
SQRSKATEAQHLLGVTPKIEPAPRPSPGITWNGGSLTTAELQIVAVLNRHKDQCPLTWKSLTDKANDPSTPPDLKAAIQGLQQDSGLFYAIGSQGDGRCGGKINAKDLAGFSNHHPQVAAFQEAQARSYEQNYIPSDGSGGLQPSVMTLSDALREFYRYSENLSKDLSLDEFKKMVGGESKNGKFPPQVIAAAQYFLDHPDAWNQLCGGSKGKMHKEDFLQVASSSMSLTQTELNTVEMIKDHQDTFFGSGVLTRDKLAKMKDDKSLDPKVREAASQLLSDP